Protein AF-N9WAE3-F1 (afdb_monomer_lite)

Radius of gyration: 24.01 Å; chains: 1; bounding box: 51×38×65 Å

Foldseek 3Di:
DVVVVPQQAEEEEEAPVCQVVVQVCCCPVPVDREAEAEPVCPVVCCVVDDPPDHPRRVTRHYYYHLRQCLDPVSLVSCLVSHGLEYEYAQVLQQQDDDDDPSNVSSLVSLLSQLVPPSRHYHYHHPPLDPPGVLSNLSSVCSVPVCSVDDPPPPPPDPPVVLLVVLLVLLVVCQAQQHDLLSSLCQQAVCVNVNPPDPDDNPVVLQVVCCVVPVGSVSSVSNSVSNVVVVVVVRGRDPPDPPDD

Secondary structure (DSSP, 8-state):
-GGGTS-S-EEEEE-GGGHHHHHHHHHHHH---PEEE-TTTHHHHHTTS-TT--HHHH-SEEEEETTGGGSHHHHHHHHHT--SEEEETTGGGGT--SS-HHHHHHHHHHHHHHT-TTSEEEE--S-S-SS-HHHHHHHHHHH-GGGTT-SSS----HHHHHHHHHHHHHHHHHHTT--HHHHHHHH-HHHHH-TT-S--SSHHHHHHHHHHHSS-HHHHHHHHHHHHHHHTT-----SSS---

Sequence (244 aa):
MFDRGQIDRFAVICPPHLVSQWREELATKFDLDAVEVTASNARSLERGLPASQSLFEAYPYTIVSLDYIKADNRRDEFARACPGMVIVDEAHSCVGGDQGKSKHQRYELLQSLAADEERHMLFLTATPHSGDEDAYDRLLGLIHPDFALGPEPFTWDEGRRADLRAEIDAWYALAYGLDREELRYVLDPKDVMGADYPSETFRVLQKNEIAKYGEYRTQRLVLAAYDELMRQGMRPRTEGYRQQ

Structure (mmCIF, N/CA/C/O backbone):
data_AF-N9WAE3-F1
#
_entry.id   AF-N9WAE3-F1
#
loop_
_atom_site.group_PDB
_atom_site.id
_atom_site.type_symbol
_atom_site.label_atom_id
_atom_site.label_alt_id
_atom_site.label_comp_id
_atom_site.label_asym_id
_atom_site.label_entity_id
_atom_site.label_seq_id
_atom_site.pdbx_PDB_ins_code
_atom_site.Cartn_x
_atom_site.Cartn_y
_atom_site.Cartn_z
_atom_site.occupancy
_atom_site.B_iso_or_equiv
_atom_site.auth_seq_id
_atom_site.auth_comp_id
_atom_site.auth_asym_id
_atom_site.auth_atom_id
_atom_site.pdbx_PDB_model_num
ATOM 1 N N . MET A 1 1 ? -13.546 0.789 -8.659 1.00 46.97 1 MET A N 1
ATOM 2 C CA . MET A 1 1 ? -13.799 -0.139 -7.535 1.00 46.97 1 MET A CA 1
ATOM 3 C C . MET A 1 1 ? -14.711 0.519 -6.499 1.00 46.97 1 MET A C 1
ATOM 5 O O . MET A 1 1 ? -15.738 -0.071 -6.210 1.00 46.97 1 MET A O 1
ATOM 9 N N . PHE A 1 2 ? -14.465 1.775 -6.090 1.00 41.22 2 PHE A N 1
ATOM 10 C CA . PHE A 1 2 ? -15.463 2.605 -5.380 1.00 41.22 2 PHE A CA 1
ATOM 11 C C . PHE A 1 2 ? -16.735 2.877 -6.210 1.00 41.22 2 PHE A C 1
ATOM 13 O O . PHE A 1 2 ? -17.840 2.671 -5.730 1.00 41.22 2 PHE A O 1
ATOM 20 N N . ASP A 1 3 ? -16.583 3.160 -7.508 1.00 41.47 3 ASP A N 1
ATOM 21 C CA . ASP A 1 3 ? -17.697 3.405 -8.452 1.00 41.47 3 ASP A CA 1
ATOM 22 C C . ASP A 1 3 ? -18.615 2.192 -8.737 1.00 41.47 3 ASP A C 1
ATOM 24 O O . ASP A 1 3 ? -19.545 2.276 -9.535 1.00 41.47 3 ASP A O 1
ATOM 28 N N . ARG A 1 4 ? -18.338 1.028 -8.129 1.00 46.88 4 ARG A N 1
ATOM 29 C CA . ARG A 1 4 ? -19.152 -0.195 -8.268 1.00 46.88 4 ARG A CA 1
ATOM 30 C C . ARG A 1 4 ? -19.792 -0.665 -6.954 1.00 46.88 4 ARG A C 1
ATOM 32 O O . ARG A 1 4 ? -20.400 -1.729 -6.963 1.00 46.88 4 ARG A O 1
ATOM 39 N N . GLY A 1 5 ? -19.657 0.087 -5.852 1.00 47.03 5 GLY A N 1
ATOM 40 C CA . GLY A 1 5 ? -20.299 -0.232 -4.564 1.00 47.03 5 GLY A CA 1
ATOM 41 C C . GLY A 1 5 ? -19.810 -1.524 -3.895 1.00 47.03 5 GLY A C 1
ATOM 42 O O . GLY A 1 5 ? -20.589 -2.203 -3.241 1.00 47.03 5 GLY A O 1
ATOM 43 N N . GLN A 1 6 ? -18.550 -1.918 -4.117 1.00 51.09 6 GLN A N 1
ATOM 44 C CA . GLN A 1 6 ? -17.980 -3.148 -3.538 1.00 51.09 6 GLN A CA 1
ATOM 45 C C . GLN A 1 6 ? -17.229 -2.914 -2.219 1.00 51.09 6 GLN A C 1
ATOM 47 O O . GLN A 1 6 ? -16.968 -3.869 -1.498 1.00 51.09 6 GLN A O 1
ATOM 52 N N . ILE A 1 7 ? -16.868 -1.667 -1.901 1.00 60.94 7 ILE A N 1
ATOM 53 C CA . ILE A 1 7 ? -16.122 -1.323 -0.686 1.00 60.94 7 ILE A CA 1
ATOM 54 C C . ILE A 1 7 ? -16.763 -0.082 -0.066 1.00 60.94 7 ILE A C 1
ATOM 56 O O . ILE A 1 7 ? -16.487 1.042 -0.479 1.00 60.94 7 ILE A O 1
ATOM 60 N N . ASP A 1 8 ? -17.613 -0.302 0.935 1.00 82.06 8 ASP A N 1
ATOM 61 C CA . ASP A 1 8 ? -18.336 0.769 1.638 1.00 82.06 8 ASP A CA 1
ATOM 62 C C . ASP A 1 8 ? -17.539 1.346 2.817 1.00 82.06 8 ASP A C 1
ATOM 64 O O . ASP A 1 8 ? -17.936 2.345 3.420 1.00 82.06 8 ASP A O 1
ATOM 68 N N . ARG A 1 9 ? -16.436 0.684 3.199 1.00 91.62 9 ARG A N 1
ATOM 69 C CA . ARG A 1 9 ? -15.601 1.047 4.350 1.00 91.62 9 ARG A CA 1
ATOM 70 C C . ARG A 1 9 ? -14.143 0.693 4.115 1.00 91.62 9 ARG A C 1
ATOM 72 O O . ARG A 1 9 ? -13.854 -0.371 3.571 1.00 91.62 9 ARG A O 1
ATOM 79 N N . PHE A 1 10 ? -13.233 1.535 4.592 1.00 96.50 10 PHE A N 1
ATOM 80 C CA . PHE A 1 10 ? -11.803 1.235 4.576 1.00 96.50 10 PHE A CA 1
ATOM 81 C C . PHE A 1 10 ? -11.049 1.884 5.738 1.00 96.50 10 PHE A C 1
ATOM 83 O O . PHE A 1 10 ? -11.499 2.856 6.353 1.00 96.50 10 PHE A O 1
ATOM 90 N N . ALA A 1 11 ? -9.865 1.339 6.011 1.00 97.94 11 ALA A N 1
ATOM 91 C CA . ALA A 1 11 ? -8.897 1.915 6.932 1.00 97.94 11 ALA A CA 1
ATOM 92 C C . ALA A 1 11 ? -7.572 2.185 6.213 1.00 97.94 11 ALA A C 1
ATOM 94 O O . ALA A 1 11 ? -7.046 1.311 5.529 1.00 97.94 11 ALA A O 1
ATOM 95 N N . VAL A 1 12 ? -7.013 3.378 6.399 1.00 98.19 12 VAL A N 1
ATOM 96 C CA . VAL A 1 12 ? -5.622 3.686 6.050 1.00 98.19 12 VAL A CA 1
ATOM 97 C C . VAL A 1 12 ? -4.784 3.551 7.311 1.00 98.19 12 VAL A C 1
ATOM 99 O O . VAL A 1 12 ? -5.039 4.253 8.279 1.00 98.19 12 VAL A O 1
ATOM 102 N N . ILE A 1 13 ? -3.781 2.683 7.320 1.00 97.38 13 ILE A N 1
ATOM 103 C CA . ILE A 1 13 ? -2.789 2.581 8.388 1.00 97.38 13 ILE A CA 1
ATOM 104 C C . ILE A 1 13 ? -1.547 3.342 7.936 1.00 97.38 13 ILE A C 1
ATOM 106 O O . ILE A 1 13 ? -0.936 2.967 6.939 1.00 97.38 13 ILE A O 1
ATOM 110 N N . CYS A 1 14 ? -1.152 4.390 8.658 1.00 96.44 14 CYS A N 1
ATOM 111 C CA . CYS A 1 14 ? -0.008 5.216 8.266 1.00 96.44 14 CYS A CA 1
ATOM 112 C C . CYS A 1 14 ? 0.789 5.756 9.470 1.00 96.44 14 CYS A C 1
ATOM 114 O O . CYS A 1 14 ? 0.303 5.778 10.611 1.00 96.44 14 CYS A O 1
ATOM 116 N N . PRO A 1 15 ? 2.047 6.188 9.268 1.00 93.88 15 PRO A N 1
ATOM 117 C CA . PRO A 1 15 ? 2.793 6.937 10.271 1.00 93.88 15 PRO A CA 1
ATOM 118 C C . PRO A 1 15 ? 2.033 8.178 10.776 1.00 93.88 15 PRO A C 1
ATOM 120 O O . PRO A 1 15 ? 1.363 8.846 9.991 1.00 93.88 15 PRO A O 1
ATOM 123 N N . PRO A 1 16 ? 2.187 8.571 12.059 1.00 94.62 16 PRO A N 1
ATOM 124 C CA . PRO A 1 16 ? 1.445 9.696 12.640 1.00 94.62 16 PRO A CA 1
ATOM 125 C C . PRO A 1 16 ? 1.552 11.017 11.867 1.00 94.62 16 PRO A C 1
ATOM 127 O O . PRO A 1 16 ? 0.601 11.790 11.846 1.00 94.62 16 PRO A O 1
ATOM 130 N N . HIS A 1 17 ? 2.695 11.274 11.228 1.00 94.75 17 HIS A N 1
ATOM 131 C CA . HIS A 1 17 ? 2.937 12.505 10.477 1.00 94.75 17 HIS A CA 1
ATOM 132 C C . HIS A 1 17 ? 2.212 12.557 9.121 1.00 94.75 17 HIS A C 1
ATOM 134 O O . HIS A 1 17 ? 2.102 13.639 8.557 1.00 94.75 17 HIS A O 1
ATOM 140 N N . LEU A 1 18 ? 1.701 11.426 8.615 1.00 96.69 18 LEU A N 1
ATOM 141 C CA . LEU A 1 18 ? 0.950 11.350 7.354 1.00 96.69 18 LEU A CA 1
ATOM 142 C C . LEU A 1 18 ? -0.570 11.370 7.558 1.00 96.69 18 LEU A C 1
ATOM 144 O O . LEU A 1 18 ? -1.310 11.478 6.587 1.00 96.69 18 LEU A O 1
ATOM 148 N N . VAL A 1 19 ? -1.057 11.298 8.802 1.00 97.88 19 VAL A N 1
ATOM 149 C CA . VAL A 1 19 ? -2.499 11.227 9.102 1.00 97.88 19 VAL A CA 1
ATOM 150 C C . VAL A 1 19 ? -3.254 12.431 8.532 1.00 97.88 19 VAL A C 1
ATOM 152 O O . VAL A 1 19 ? -4.232 12.257 7.806 1.00 97.88 19 VAL A O 1
ATOM 155 N N . SER A 1 20 ? -2.773 13.648 8.802 1.00 97.19 20 SER A N 1
ATOM 156 C CA . SER A 1 20 ? -3.415 14.875 8.316 1.00 97.19 20 SER A CA 1
ATOM 157 C C . SER A 1 20 ? -3.326 15.015 6.798 1.00 97.19 20 SER A C 1
ATOM 159 O O . SER A 1 20 ? -4.266 15.500 6.175 1.00 97.19 20 SER A O 1
ATOM 161 N N . GLN A 1 21 ? -2.221 14.557 6.198 1.00 97.25 21 GLN A N 1
ATOM 162 C CA . GLN A 1 21 ? -2.051 14.558 4.747 1.00 97.25 21 GLN A CA 1
ATOM 163 C C . GLN A 1 21 ? -3.067 13.624 4.084 1.00 97.25 21 GLN A C 1
ATOM 165 O O . GLN A 1 21 ? -3.768 14.042 3.168 1.00 97.25 21 GLN A O 1
ATOM 170 N N . TRP A 1 22 ? -3.211 12.390 4.576 1.00 97.81 22 TRP A N 1
ATOM 171 C CA . TRP A 1 22 ? -4.217 11.454 4.072 1.00 97.81 22 TRP A CA 1
ATOM 172 C C . TRP A 1 22 ? -5.631 12.018 4.177 1.00 97.81 22 TRP A C 1
ATOM 174 O O . TRP A 1 22 ? -6.412 11.894 3.237 1.00 97.81 22 TRP A O 1
ATOM 184 N N . ARG A 1 23 ? -5.955 12.677 5.294 1.00 97.88 23 ARG A N 1
ATOM 185 C CA . ARG A 1 23 ? -7.266 13.297 5.506 1.00 97.88 23 ARG A CA 1
ATOM 186 C C . ARG A 1 23 ? -7.530 14.417 4.503 1.00 97.88 23 ARG A C 1
ATOM 188 O O . ARG A 1 23 ? -8.616 14.481 3.932 1.00 97.88 23 ARG A O 1
ATOM 195 N N . GLU A 1 24 ? -6.544 15.276 4.258 1.00 97.81 24 GLU A N 1
ATOM 196 C CA . GLU A 1 24 ? -6.641 16.341 3.258 1.00 97.81 24 GLU A CA 1
ATOM 197 C C . GLU A 1 24 ? -6.758 15.783 1.833 1.00 97.81 24 GLU A C 1
ATOM 199 O O . GLU A 1 24 ? -7.614 16.224 1.067 1.00 97.81 24 GLU A O 1
ATOM 204 N N . GLU A 1 25 ? -5.947 14.792 1.465 1.00 97.31 25 GLU A N 1
ATOM 205 C CA . GLU A 1 25 ? -5.978 14.199 0.127 1.00 97.31 25 GLU A CA 1
ATOM 206 C C . GLU A 1 25 ? -7.287 13.452 -0.151 1.00 97.31 25 GLU A C 1
ATOM 208 O O . GLU A 1 25 ? -7.854 13.605 -1.234 1.00 97.31 25 GLU A O 1
ATOM 213 N N . LEU A 1 26 ? -7.801 12.692 0.821 1.00 96.00 26 LEU A N 1
ATOM 214 C CA . LEU A 1 26 ? -9.086 12.002 0.700 1.00 96.00 26 LEU A CA 1
ATOM 215 C C . LEU A 1 26 ? -10.248 12.989 0.551 1.00 96.00 26 LEU A C 1
ATOM 217 O O . LEU A 1 26 ? -11.088 12.804 -0.330 1.00 96.00 26 LEU A O 1
ATOM 221 N N . ALA A 1 27 ? -10.253 14.075 1.325 1.00 95.88 27 ALA A N 1
ATOM 222 C CA . ALA A 1 27 ? -11.277 15.107 1.209 1.00 95.88 27 ALA A CA 1
ATOM 223 C C . ALA A 1 27 ? -11.192 15.863 -0.129 1.00 95.88 27 ALA A C 1
ATOM 225 O O . ALA A 1 27 ? -12.199 16.067 -0.797 1.00 95.88 27 ALA A O 1
ATOM 226 N N . THR A 1 28 ? -9.994 16.273 -0.551 1.00 93.94 28 THR A N 1
ATOM 227 C CA . THR A 1 28 ? -9.826 17.159 -1.718 1.00 93.94 28 THR A CA 1
ATOM 228 C C . THR A 1 28 ? -9.885 16.435 -3.058 1.00 93.94 28 THR A C 1
ATOM 230 O O . THR A 1 28 ? -10.398 16.994 -4.027 1.00 93.94 28 THR A O 1
ATOM 233 N N . LYS A 1 29 ? -9.350 15.213 -3.144 1.00 94.25 29 LYS A N 1
ATOM 234 C CA . LYS A 1 29 ? -9.253 14.464 -4.407 1.00 94.25 29 LYS A CA 1
ATOM 235 C C . LYS A 1 29 ? -10.401 13.482 -4.603 1.00 94.25 29 LYS A C 1
ATOM 237 O O . LYS A 1 29 ? -10.705 13.146 -5.745 1.00 94.25 29 LYS A O 1
ATOM 242 N N . PHE A 1 30 ? -11.005 13.012 -3.511 1.00 90.62 30 PHE A N 1
ATOM 243 C CA . PHE A 1 30 ? -11.997 11.936 -3.544 1.00 90.62 30 PHE A CA 1
ATOM 244 C C . PHE A 1 30 ? -13.327 12.292 -2.867 1.00 90.62 30 PHE A C 1
ATOM 246 O O . PHE A 1 30 ? -14.241 11.478 -2.934 1.00 90.62 30 PHE A O 1
ATOM 253 N N . ASP A 1 31 ? -13.455 13.478 -2.257 1.00 92.38 31 ASP A N 1
ATOM 254 C CA . ASP A 1 31 ? -14.650 13.904 -1.505 1.00 92.38 31 ASP A CA 1
ATOM 255 C C . ASP A 1 31 ? -15.034 12.918 -0.381 1.00 92.38 31 ASP A C 1
ATOM 257 O O . ASP A 1 31 ? -16.201 12.648 -0.104 1.00 92.38 31 ASP A O 1
ATOM 261 N N . LEU A 1 32 ? -14.016 12.333 0.261 1.00 92.44 32 LEU A N 1
ATOM 262 C CA . LEU A 1 32 ? -14.175 11.375 1.352 1.00 92.44 32 LEU A CA 1
ATOM 263 C C . LEU A 1 32 ? -13.776 12.016 2.683 1.00 92.44 32 LEU A C 1
ATOM 265 O O . LEU A 1 32 ? -12.599 12.289 2.926 1.00 92.44 32 LEU A O 1
ATOM 269 N N . ASP A 1 33 ? -14.751 12.207 3.573 1.00 94.50 33 ASP A N 1
ATOM 270 C CA . ASP A 1 33 ? -14.507 12.699 4.933 1.00 94.50 33 ASP A CA 1
ATOM 271 C C . ASP A 1 33 ? -14.083 11.544 5.852 1.00 94.50 33 ASP A C 1
ATOM 273 O O . ASP A 1 33 ? -14.905 10.846 6.453 1.00 94.50 33 ASP A O 1
ATOM 277 N N . ALA A 1 34 ? -12.775 11.290 5.894 1.00 97.19 34 ALA A N 1
ATOM 278 C CA . ALA A 1 34 ? -12.186 10.236 6.709 1.00 97.19 34 ALA A CA 1
ATOM 279 C C . ALA A 1 34 ? -11.842 10.718 8.124 1.00 97.19 34 ALA A C 1
ATOM 281 O O . ALA A 1 34 ? -11.270 11.792 8.325 1.00 97.19 34 ALA A O 1
ATOM 282 N N . VAL A 1 35 ? -12.139 9.879 9.117 1.00 97.94 35 VAL A N 1
ATOM 283 C CA . VAL A 1 35 ? -11.886 10.178 10.529 1.00 97.94 35 VAL A CA 1
ATOM 284 C C . VAL A 1 35 ? -10.471 9.774 10.918 1.00 97.94 35 VAL A C 1
ATOM 286 O O . VAL A 1 35 ? -10.078 8.612 10.811 1.00 97.94 35 VAL A O 1
ATOM 289 N N . GLU A 1 36 ? -9.710 10.735 11.432 1.00 98.31 36 GLU A N 1
ATOM 290 C CA . GLU A 1 36 ? -8.386 10.499 12.001 1.00 98.31 36 GLU A CA 1
ATOM 291 C C . GLU A 1 36 ? -8.506 9.742 13.331 1.00 98.31 36 GLU A C 1
ATOM 293 O O . GLU A 1 36 ? -9.077 10.250 14.296 1.00 98.31 36 GLU A O 1
ATOM 298 N N . VAL A 1 37 ? -7.922 8.551 13.420 1.00 97.69 37 VAL A N 1
ATOM 299 C CA . VAL A 1 37 ? -7.868 7.722 14.627 1.00 97.69 37 VAL A CA 1
ATOM 300 C C . VAL A 1 37 ? -6.423 7.656 15.109 1.00 97.69 37 VAL A C 1
ATOM 302 O O . VAL A 1 37 ? -5.581 6.935 14.576 1.00 97.69 37 VAL A O 1
ATOM 305 N N . THR A 1 38 ? -6.126 8.429 16.147 1.00 96.62 38 THR A N 1
ATOM 306 C CA . THR A 1 38 ? -4.788 8.545 16.733 1.00 96.62 38 THR A CA 1
ATOM 307 C C . THR A 1 38 ? -4.814 8.193 18.217 1.00 96.62 38 THR A C 1
ATOM 309 O O . THR A 1 38 ? -5.855 8.232 18.877 1.00 96.62 38 THR A O 1
ATOM 312 N N . ALA A 1 39 ? -3.647 7.888 18.790 1.00 93.50 39 ALA A N 1
ATOM 313 C CA . ALA A 1 39 ? -3.531 7.602 20.221 1.00 93.50 39 ALA A CA 1
ATOM 314 C C . ALA A 1 39 ? -4.039 8.756 21.117 1.00 93.50 39 ALA A C 1
ATOM 316 O O . ALA A 1 39 ? -4.516 8.509 22.225 1.00 93.50 39 ALA A O 1
ATOM 317 N N . SER A 1 40 ? -3.962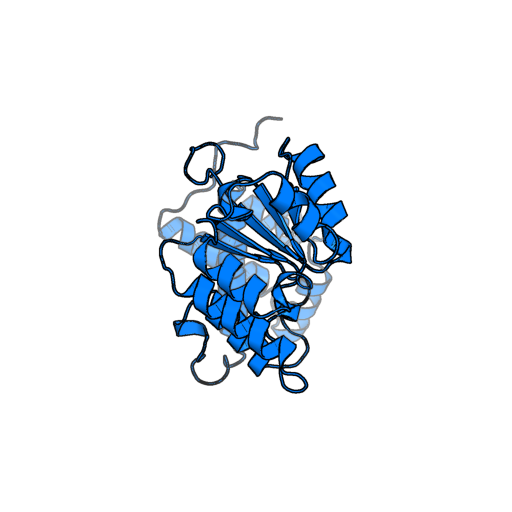 10.007 20.647 1.00 94.19 40 SER A N 1
ATOM 318 C CA . SER A 1 40 ? -4.369 11.194 21.408 1.00 94.19 40 SER A CA 1
ATOM 319 C C . SER A 1 40 ? -5.867 11.499 21.316 1.00 94.19 40 SER A C 1
ATOM 321 O O . SER A 1 40 ? -6.434 11.997 22.289 1.00 94.19 40 SER A O 1
ATOM 323 N N . ASN A 1 41 ? -6.527 11.194 20.192 1.00 95.19 41 ASN A N 1
ATOM 324 C CA . ASN A 1 41 ? -7.932 11.557 19.973 1.00 95.19 41 ASN A CA 1
ATOM 325 C C . ASN A 1 41 ? -8.926 10.395 20.160 1.00 95.19 41 ASN A C 1
ATOM 327 O O . ASN A 1 41 ? -10.109 10.659 20.387 1.00 95.19 41 ASN A O 1
ATOM 331 N N . ALA A 1 42 ? -8.473 9.135 20.149 1.00 93.75 42 ALA A N 1
ATOM 332 C CA . ALA A 1 42 ? -9.362 7.972 20.127 1.00 93.75 42 ALA A CA 1
ATOM 333 C C . ALA A 1 42 ? -10.368 7.950 21.284 1.00 93.75 42 ALA A C 1
ATOM 335 O O . ALA A 1 42 ? -11.565 7.802 21.061 1.00 93.75 42 ALA A O 1
ATOM 336 N N . ARG A 1 43 ? -9.912 8.223 22.515 1.00 93.06 43 ARG A N 1
ATOM 337 C CA . ARG A 1 43 ? -10.796 8.305 23.695 1.00 93.06 43 ARG A CA 1
ATOM 338 C C . ARG A 1 43 ? -11.892 9.354 23.555 1.00 93.06 43 ARG A C 1
ATOM 340 O O . ARG A 1 43 ? -12.917 9.258 24.217 1.00 93.06 43 ARG A O 1
ATOM 347 N N . SER A 1 44 ? -11.653 10.408 22.779 1.00 94.88 44 SER A N 1
ATOM 348 C CA . SER A 1 44 ? -12.659 11.433 22.517 1.00 94.88 44 SER A CA 1
ATOM 349 C C . SER A 1 44 ? -13.703 10.952 21.525 1.00 94.88 44 SER A C 1
ATOM 351 O O . SER A 1 44 ? -14.887 11.178 21.759 1.00 94.88 44 SER A O 1
ATOM 353 N N . LEU A 1 45 ? -13.265 10.270 20.467 1.00 94.69 45 LEU A N 1
ATOM 354 C CA . LEU A 1 45 ? -14.146 9.694 19.455 1.00 94.69 45 LEU A CA 1
ATOM 355 C C . LEU A 1 45 ? -15.065 8.621 20.056 1.00 94.69 45 LEU A C 1
ATOM 357 O O . LEU A 1 45 ? -16.252 8.590 19.754 1.00 94.69 45 LEU A O 1
ATOM 361 N N . GLU A 1 46 ? -14.544 7.802 20.971 1.00 93.81 46 GLU A N 1
ATOM 362 C CA . GLU A 1 46 ? -15.301 6.729 21.630 1.00 93.81 46 GLU A CA 1
ATOM 363 C C . GLU A 1 46 ? -16.388 7.228 22.585 1.00 93.81 46 GLU A C 1
ATOM 365 O O . GLU A 1 46 ? -17.395 6.553 22.762 1.00 93.81 46 GLU A O 1
ATOM 370 N N . ARG A 1 47 ? -16.233 8.410 23.205 1.00 92.38 47 ARG A N 1
ATOM 371 C CA . ARG A 1 47 ? -17.241 8.937 24.152 1.00 92.38 47 ARG A CA 1
ATOM 372 C C . ARG A 1 47 ? -18.610 9.166 23.510 1.00 92.38 47 ARG A C 1
ATOM 374 O O . ARG A 1 47 ? -19.597 9.246 24.235 1.00 92.38 47 ARG A O 1
ATOM 381 N N . GLY A 1 48 ? -18.658 9.314 22.188 1.00 85.75 48 GLY A N 1
ATOM 382 C CA . GLY A 1 48 ? -19.898 9.461 21.431 1.00 85.75 48 GLY A CA 1
ATOM 383 C C . GLY A 1 48 ? -20.545 8.138 21.018 1.00 85.75 48 GLY A C 1
ATOM 384 O O . GLY A 1 48 ? -21.610 8.175 20.409 1.00 85.75 48 GLY A O 1
ATOM 385 N N . LEU A 1 49 ? -19.922 6.992 21.316 1.00 92.88 49 LEU A N 1
ATOM 386 C CA . LEU A 1 49 ? -20.332 5.685 20.807 1.00 92.88 49 LEU A CA 1
ATOM 387 C C . LEU A 1 49 ? -20.836 4.754 21.923 1.00 92.88 49 LEU A C 1
ATOM 389 O O . LEU A 1 49 ? -20.398 4.854 23.074 1.00 92.88 49 LEU A O 1
ATOM 393 N N . PRO A 1 50 ? -21.746 3.815 21.605 1.00 93.62 50 PRO A N 1
ATOM 394 C CA . PRO A 1 50 ? -22.069 2.700 22.486 1.00 93.62 50 PRO A CA 1
ATOM 395 C C . PRO A 1 50 ? -20.814 1.901 22.857 1.00 93.62 50 PRO A C 1
ATOM 397 O O . PRO A 1 50 ? -19.966 1.648 22.009 1.00 93.62 50 PRO A O 1
ATOM 400 N N . ALA A 1 51 ? -20.735 1.410 24.096 1.00 86.06 51 ALA A N 1
ATOM 401 C CA . ALA A 1 51 ? -19.567 0.664 24.585 1.00 86.06 51 ALA A CA 1
ATOM 402 C C . ALA A 1 51 ? -19.253 -0.625 23.796 1.00 86.06 51 ALA A C 1
ATOM 404 O O . ALA A 1 51 ? -18.143 -1.141 23.883 1.00 86.06 51 ALA A O 1
ATOM 405 N N . SER A 1 52 ? -20.227 -1.166 23.060 1.00 88.81 52 SER A N 1
ATOM 406 C CA . SER A 1 52 ? -20.064 -2.357 22.222 1.00 88.81 52 SER A CA 1
ATOM 407 C C . SER A 1 52 ? -19.656 -2.052 20.779 1.00 88.81 52 SER A C 1
ATOM 409 O O . SER A 1 52 ? -19.410 -2.996 20.037 1.00 88.81 52 SER A O 1
ATOM 411 N N . GLN A 1 53 ? -19.639 -0.782 20.365 1.00 93.62 53 GLN A N 1
ATOM 412 C CA . GLN A 1 53 ? -19.380 -0.377 18.985 1.00 93.62 53 GLN A CA 1
ATOM 413 C C . GLN A 1 53 ? -17.967 0.194 18.857 1.00 93.62 53 GLN A C 1
ATOM 415 O O . GLN A 1 53 ? -17.608 1.149 19.545 1.00 93.62 53 GLN A O 1
ATOM 420 N N . SER A 1 54 ? -17.173 -0.373 17.955 1.00 94.31 54 SER A N 1
ATOM 421 C CA . SER A 1 54 ? -15.828 0.125 17.664 1.00 94.31 54 SER A CA 1
ATOM 422 C C . SER A 1 54 ? -15.851 1.377 16.779 1.00 94.31 54 SER A C 1
ATOM 424 O O . SER A 1 54 ? -16.810 1.642 16.046 1.00 94.31 54 SER A O 1
ATOM 426 N N . LEU A 1 55 ? -14.738 2.118 16.779 1.00 95.94 55 LEU A N 1
ATOM 427 C CA . LEU A 1 55 ? -14.524 3.246 15.862 1.00 95.94 55 LEU A CA 1
ATOM 428 C C . LEU A 1 55 ? -14.640 2.822 14.388 1.00 95.94 55 LEU A C 1
ATOM 430 O O . LEU A 1 55 ? -15.173 3.572 13.576 1.00 95.94 55 LEU A O 1
ATOM 434 N N . PHE A 1 56 ? -14.177 1.616 14.062 1.00 95.88 56 PHE A N 1
ATOM 435 C CA . PHE A 1 5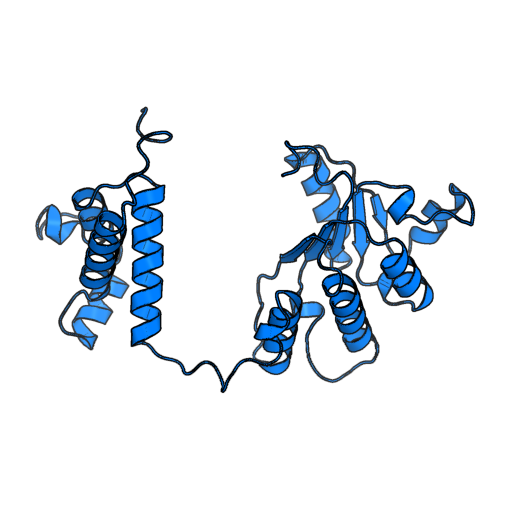6 ? -14.116 1.080 12.698 1.00 95.88 56 PHE A CA 1
ATOM 436 C C . PHE A 1 56 ? -15.480 0.597 12.178 1.00 95.88 56 PHE A C 1
ATOM 438 O O . PHE A 1 56 ? -15.708 0.541 10.972 1.00 95.88 56 PHE A O 1
ATOM 445 N N . GLU A 1 57 ? -16.423 0.309 13.079 1.00 94.31 57 GLU A N 1
ATOM 446 C CA . GLU A 1 57 ? -17.828 0.062 12.732 1.00 94.31 57 GLU A CA 1
ATOM 447 C C . GLU A 1 57 ? -18.636 1.365 12.652 1.00 94.31 57 GLU A C 1
ATOM 449 O O . GLU A 1 57 ? -19.569 1.473 11.851 1.00 94.31 57 GLU A O 1
ATOM 454 N N . ALA A 1 58 ? -18.306 2.350 13.493 1.00 95.00 58 ALA A N 1
ATOM 455 C CA . ALA A 1 58 ? -19.009 3.629 13.558 1.00 95.00 58 ALA A CA 1
ATOM 456 C C . ALA A 1 58 ? -18.684 4.553 12.376 1.00 95.00 58 ALA A C 1
ATOM 458 O O . ALA A 1 58 ? -19.588 5.192 11.839 1.00 95.00 58 ALA A O 1
ATOM 459 N N . TYR A 1 59 ? -17.417 4.607 11.962 1.00 95.56 59 TYR A N 1
ATOM 460 C CA . TYR A 1 59 ? -16.950 5.484 10.892 1.00 95.56 59 TYR A CA 1
ATOM 461 C C . TYR A 1 59 ? -16.562 4.660 9.658 1.00 95.56 59 TYR A C 1
ATOM 463 O O . TYR A 1 59 ? -15.736 3.756 9.774 1.00 95.56 59 TYR A O 1
ATOM 471 N N . PRO A 1 60 ? -17.133 4.943 8.471 1.00 94.62 60 PRO A N 1
ATOM 472 C CA . PRO A 1 60 ? -16.874 4.142 7.275 1.00 94.62 60 PRO A CA 1
ATOM 473 C C . PRO A 1 60 ? -15.439 4.300 6.757 1.00 94.62 60 PRO A C 1
ATOM 475 O O . PRO A 1 60 ? -14.856 3.338 6.264 1.00 94.62 60 PRO A O 1
ATOM 478 N N . TYR A 1 61 ? -14.848 5.486 6.903 1.00 96.88 61 TYR A N 1
ATOM 479 C CA . TYR A 1 61 ? -13.501 5.790 6.426 1.00 96.88 61 TYR A CA 1
ATOM 480 C C . TYR A 1 61 ? -12.649 6.245 7.602 1.00 96.88 61 TYR A C 1
ATOM 482 O O . TYR A 1 61 ? -12.967 7.238 8.260 1.00 96.88 61 TYR A O 1
ATOM 490 N N . THR A 1 62 ? -11.575 5.514 7.883 1.00 98.25 62 THR A N 1
ATOM 491 C CA . THR A 1 62 ? -10.690 5.816 9.014 1.00 98.25 62 THR A CA 1
ATOM 492 C C . THR A 1 62 ? -9.240 5.922 8.571 1.00 98.25 62 THR A C 1
ATOM 494 O O . THR A 1 62 ? -8.784 5.175 7.708 1.00 98.25 62 THR A O 1
ATOM 497 N N . ILE A 1 63 ? -8.503 6.851 9.177 1.00 98.44 63 ILE A N 1
ATOM 498 C CA . ILE A 1 63 ? -7.053 6.986 9.017 1.00 98.44 63 ILE A CA 1
ATOM 499 C C . ILE A 1 63 ? -6.425 6.706 10.375 1.00 98.44 63 ILE A C 1
ATOM 501 O O . ILE A 1 63 ? -6.499 7.518 11.294 1.00 98.44 63 ILE A O 1
ATOM 505 N N . VAL A 1 64 ? -5.848 5.525 10.514 1.00 97.94 64 VAL A N 1
ATOM 506 C CA . VAL A 1 64 ? -5.357 4.951 11.758 1.00 97.94 64 VAL A CA 1
ATOM 507 C C . 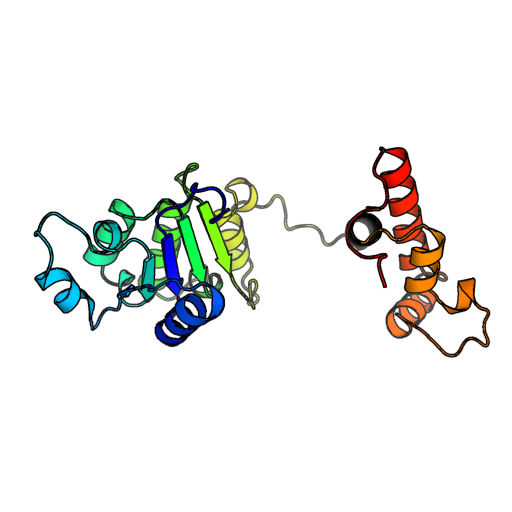VAL A 1 64 ? -3.857 5.159 11.855 1.00 97.94 64 VAL A C 1
ATOM 509 O O . VAL A 1 64 ? -3.083 4.654 11.041 1.00 97.94 64 VAL A O 1
ATOM 512 N N . SER A 1 65 ? -3.415 5.876 12.886 1.00 96.06 65 SER A N 1
ATOM 513 C CA . SER A 1 65 ? -1.982 6.036 13.096 1.00 96.06 65 SER A CA 1
ATOM 514 C C . SER A 1 65 ? -1.350 4.740 13.601 1.00 96.06 65 SER A C 1
ATOM 516 O O . SER A 1 65 ? -1.897 4.047 14.462 1.00 96.06 65 SER A O 1
ATOM 518 N N . LEU A 1 66 ? -0.133 4.447 13.144 1.00 92.31 66 LEU A N 1
ATOM 519 C CA . LEU A 1 66 ? 0.655 3.322 13.661 1.00 92.31 66 LEU A CA 1
ATOM 520 C C . LEU A 1 66 ? 0.849 3.386 15.187 1.00 92.31 66 LEU A C 1
ATOM 522 O O . LEU A 1 66 ? 0.987 2.349 15.827 1.00 92.31 66 LEU A O 1
ATOM 526 N N . ASP A 1 67 ? 0.837 4.582 15.783 1.00 91.44 67 ASP A N 1
ATOM 527 C CA . ASP A 1 67 ? 0.930 4.763 17.236 1.00 91.44 67 ASP A CA 1
ATOM 528 C C . ASP A 1 67 ? -0.334 4.327 17.983 1.00 91.44 67 ASP A C 1
ATOM 530 O O . ASP A 1 67 ? -0.235 3.861 19.117 1.00 91.44 67 ASP A O 1
ATOM 534 N N . TYR A 1 68 ? -1.514 4.450 17.368 1.00 93.94 68 TYR A N 1
ATOM 535 C CA . TYR A 1 68 ? -2.768 3.991 17.965 1.00 93.94 68 TYR A CA 1
ATOM 536 C C . TYR A 1 68 ? -2.753 2.469 18.169 1.00 93.94 68 TYR A C 1
ATOM 538 O O . TYR A 1 68 ? -3.034 1.989 19.267 1.00 93.94 68 TYR A O 1
ATOM 546 N N . ILE A 1 69 ? -2.322 1.717 17.154 1.00 90.81 69 ILE A N 1
ATOM 547 C CA . ILE A 1 69 ? -2.239 0.247 17.187 1.00 90.81 69 ILE A CA 1
ATOM 548 C C . ILE A 1 69 ? -0.975 -0.303 17.878 1.00 90.81 69 ILE A C 1
ATOM 550 O O . ILE A 1 69 ? -0.724 -1.505 17.832 1.00 90.81 69 ILE A O 1
ATOM 554 N N . LYS A 1 70 ? -0.171 0.539 18.550 1.00 87.19 70 LYS A N 1
ATOM 555 C CA . LYS A 1 70 ? 0.925 0.062 19.421 1.00 87.19 70 LYS A CA 1
ATOM 556 C C . LYS A 1 70 ? 0.422 -0.553 20.724 1.00 87.19 70 LYS A C 1
ATOM 558 O O . LYS A 1 70 ? 1.112 -1.386 21.305 1.00 87.19 70 LYS A O 1
ATOM 563 N N . ALA A 1 71 ? -0.728 -0.105 21.224 1.00 87.88 71 ALA A N 1
ATOM 564 C CA . ALA A 1 71 ? -1.303 -0.628 22.456 1.00 87.88 71 ALA A CA 1
ATOM 565 C C . ALA A 1 71 ? -2.059 -1.933 22.171 1.00 87.88 71 ALA A C 1
ATOM 567 O O . ALA A 1 71 ? -2.892 -1.969 21.267 1.00 87.88 71 ALA A O 1
ATOM 568 N N . ASP A 1 72 ? -1.797 -2.983 22.957 1.00 87.88 72 ASP A N 1
ATOM 569 C CA . ASP A 1 72 ? -2.340 -4.329 22.716 1.00 87.88 72 ASP A CA 1
ATOM 570 C C . ASP A 1 72 ? -3.872 -4.322 22.584 1.00 87.88 72 ASP A C 1
ATOM 572 O O . ASP A 1 72 ? -4.411 -4.790 21.589 1.00 87.88 72 ASP A O 1
ATOM 576 N N . ASN A 1 73 ? -4.576 -3.648 23.497 1.00 91.06 73 ASN A N 1
ATOM 577 C CA . ASN A 1 73 ? -6.035 -3.539 23.447 1.00 91.06 73 ASN A CA 1
ATOM 578 C C . ASN A 1 73 ? -6.566 -2.828 22.186 1.00 91.06 73 ASN A C 1
ATOM 580 O O . ASN A 1 73 ? -7.637 -3.177 21.699 1.00 91.06 73 ASN A O 1
ATOM 584 N N . ARG A 1 74 ? -5.839 -1.829 21.667 1.00 93.56 74 ARG A N 1
ATOM 585 C CA . ARG A 1 74 ? -6.206 -1.086 20.448 1.00 93.56 74 ARG A CA 1
ATOM 586 C C . ARG A 1 74 ? -5.966 -1.906 19.195 1.00 93.56 74 ARG A C 1
ATOM 588 O O . ARG A 1 74 ? -6.765 -1.867 18.266 1.00 93.56 74 ARG A O 1
ATOM 595 N N . ARG A 1 75 ? -4.871 -2.657 19.188 1.00 93.31 75 ARG A N 1
ATOM 596 C CA . ARG A 1 75 ? -4.521 -3.585 18.119 1.00 93.31 75 ARG A CA 1
ATOM 597 C C . ARG A 1 75 ? -5.541 -4.716 18.008 1.00 93.31 75 ARG A C 1
ATOM 599 O O . ARG A 1 75 ? -6.021 -4.970 16.911 1.00 93.31 75 ARG A O 1
ATOM 606 N N . ASP A 1 76 ? -5.917 -5.322 19.131 1.00 92.69 76 ASP A N 1
ATOM 607 C CA . ASP A 1 76 ? -6.909 -6.404 19.171 1.00 92.69 76 ASP A CA 1
ATOM 608 C C . ASP A 1 76 ? -8.308 -5.908 18.769 1.00 92.69 76 ASP A C 1
ATOM 610 O O . ASP A 1 76 ? -9.045 -6.586 18.053 1.00 92.69 76 ASP A O 1
ATOM 614 N N . GLU A 1 77 ? -8.678 -4.699 19.204 1.00 93.50 77 GLU A N 1
ATOM 615 C CA . GLU A 1 77 ? -9.911 -4.033 18.779 1.00 93.50 77 GLU A CA 1
ATOM 616 C C . GLU A 1 77 ? -9.930 -3.779 17.269 1.00 93.50 77 GLU A C 1
ATOM 618 O O . GLU A 1 77 ? -10.913 -4.122 16.610 1.00 93.50 77 GLU A O 1
ATOM 623 N N . PHE A 1 78 ? -8.845 -3.223 16.723 1.00 95.75 78 PHE A N 1
ATOM 624 C CA . PHE A 1 78 ? -8.723 -2.973 15.291 1.00 95.75 78 PHE A CA 1
ATOM 625 C C . PHE A 1 78 ? -8.753 -4.267 14.482 1.00 95.75 78 PHE A C 1
ATOM 627 O O . PHE A 1 78 ? -9.480 -4.328 13.502 1.00 95.75 78 PHE A O 1
ATOM 634 N N . ALA A 1 79 ? -8.035 -5.312 14.903 1.00 94.31 79 ALA A N 1
ATOM 635 C CA . ALA A 1 79 ? -8.046 -6.606 14.222 1.00 94.31 79 ALA A CA 1
ATOM 636 C C . ALA A 1 79 ? -9.456 -7.212 14.160 1.00 94.31 79 ALA A C 1
ATOM 638 O O . ALA A 1 79 ? -9.867 -7.717 13.120 1.00 94.31 79 ALA A O 1
ATOM 639 N N . ARG A 1 80 ? -10.223 -7.115 15.255 1.00 93.62 80 ARG A N 1
ATOM 640 C CA . ARG A 1 80 ? -11.596 -7.634 15.329 1.00 93.62 80 ARG A CA 1
ATOM 641 C C . ARG A 1 80 ? -12.571 -6.865 14.437 1.00 93.62 80 ARG A C 1
ATOM 643 O O . ARG A 1 80 ? -13.443 -7.478 13.835 1.00 93.62 80 ARG A O 1
ATOM 650 N N . ALA A 1 81 ? -12.466 -5.541 14.411 1.00 95.00 81 ALA A N 1
ATOM 651 C CA . ALA A 1 81 ? -13.401 -4.666 13.704 1.00 95.00 81 ALA A CA 1
ATOM 652 C C . ALA A 1 81 ? -12.844 -4.131 12.373 1.00 95.00 81 ALA A C 1
ATOM 654 O O . ALA A 1 81 ? -13.332 -3.128 11.851 1.00 95.00 81 ALA A O 1
ATOM 655 N N . CYS A 1 82 ? -11.793 -4.760 11.844 1.00 95.12 82 CYS A N 1
ATOM 656 C CA . CYS A 1 82 ? -11.092 -4.273 10.666 1.00 95.12 82 CYS A CA 1
ATOM 657 C C . CYS A 1 82 ? -12.021 -4.292 9.439 1.00 95.12 82 CYS A C 1
ATOM 659 O O . CYS A 1 82 ? -12.662 -5.318 9.189 1.00 95.12 82 CYS A O 1
ATOM 661 N N . PRO A 1 83 ? -12.103 -3.203 8.653 1.00 95.19 83 PRO A N 1
ATOM 662 C CA . PRO A 1 83 ? -12.933 -3.178 7.454 1.00 95.19 83 PRO A CA 1
ATOM 663 C C . PRO A 1 83 ? -12.430 -4.152 6.375 1.00 95.19 83 PRO A C 1
ATOM 665 O O . PRO A 1 83 ? -11.301 -4.644 6.413 1.00 95.19 83 PRO A O 1
ATOM 668 N N . GLY A 1 84 ? -13.277 -4.398 5.370 1.00 92.38 84 GLY A N 1
ATOM 669 C CA . GLY A 1 84 ? -12.959 -5.270 4.231 1.00 92.38 84 GLY A CA 1
ATOM 670 C C . GLY A 1 84 ? -11.875 -4.725 3.293 1.00 92.38 84 GLY A C 1
ATOM 671 O O . GLY A 1 84 ? -11.387 -5.463 2.447 1.00 92.38 84 GLY A O 1
ATOM 672 N N . MET A 1 85 ? -11.468 -3.459 3.444 1.00 95.44 85 MET A N 1
ATOM 673 C CA . MET A 1 85 ? -10.335 -2.875 2.726 1.00 95.44 85 MET A CA 1
ATOM 674 C C . MET A 1 85 ? -9.387 -2.159 3.682 1.00 95.44 85 MET A C 1
ATOM 676 O O . MET A 1 85 ? -9.807 -1.313 4.477 1.00 95.44 85 MET A O 1
ATOM 680 N N . VAL A 1 86 ? -8.094 -2.446 3.550 1.00 97.00 86 VAL A N 1
ATOM 681 C CA . VAL A 1 86 ? -7.031 -1.797 4.316 1.00 97.00 86 VAL A CA 1
ATOM 682 C C . VAL A 1 86 ? -5.940 -1.310 3.374 1.00 97.00 86 VAL A C 1
ATOM 684 O O . VAL A 1 86 ? -5.413 -2.063 2.557 1.00 97.00 86 VAL A O 1
ATOM 687 N N . ILE A 1 87 ? -5.580 -0.040 3.513 1.00 97.31 87 ILE A N 1
ATOM 688 C CA . ILE A 1 87 ? -4.435 0.577 2.848 1.00 97.31 87 ILE A CA 1
ATOM 689 C C . ILE A 1 87 ? -3.339 0.723 3.898 1.00 97.31 87 ILE A C 1
ATOM 691 O O . ILE A 1 87 ? -3.577 1.305 4.951 1.00 97.31 87 ILE A O 1
ATOM 695 N N . VAL A 1 88 ? -2.146 0.207 3.639 1.00 96.25 88 VAL A N 1
ATOM 696 C CA . VAL A 1 88 ? -0.997 0.322 4.539 1.00 96.25 88 VAL A CA 1
ATOM 697 C C . VAL A 1 88 ? 0.044 1.197 3.869 1.00 96.25 88 VAL A C 1
ATOM 699 O O . VAL A 1 88 ? 0.672 0.782 2.896 1.00 96.25 88 VAL A O 1
ATOM 702 N N . ASP A 1 89 ? 0.217 2.402 4.394 1.00 95.12 89 ASP A N 1
ATOM 703 C CA . ASP A 1 89 ? 1.218 3.349 3.926 1.00 95.12 89 ASP A CA 1
ATOM 704 C C . ASP A 1 89 ? 2.542 3.173 4.672 1.00 95.12 89 ASP A C 1
ATOM 706 O O . ASP A 1 89 ? 2.578 2.783 5.844 1.00 95.12 89 ASP A O 1
ATOM 710 N N . GLU A 1 90 ? 3.642 3.437 3.974 1.00 91.31 90 GLU A N 1
ATOM 711 C CA . GLU A 1 90 ? 4.999 3.118 4.414 1.00 91.31 90 GLU A CA 1
ATOM 712 C C . GLU A 1 90 ? 5.113 1.683 4.950 1.00 91.31 90 GLU A C 1
ATOM 714 O O . GLU A 1 90 ? 5.647 1.434 6.038 1.00 91.31 90 GLU A O 1
ATOM 719 N N . ALA A 1 91 ? 4.599 0.716 4.181 1.00 89.81 91 ALA A N 1
ATOM 720 C CA . ALA A 1 91 ? 4.512 -0.692 4.578 1.00 89.81 91 ALA A CA 1
ATOM 721 C C . ALA A 1 91 ? 5.873 -1.288 4.990 1.00 89.81 91 ALA A C 1
ATOM 723 O O . ALA A 1 91 ? 5.938 -2.137 5.882 1.00 89.81 91 ALA A O 1
ATOM 724 N N . HIS A 1 92 ? 6.974 -0.771 4.431 1.00 86.62 92 HIS A N 1
ATOM 725 C CA . HIS A 1 92 ? 8.340 -1.135 4.820 1.00 86.62 92 HIS A CA 1
ATOM 726 C C . HIS A 1 92 ? 8.612 -0.912 6.322 1.00 86.62 92 HIS A C 1
ATOM 728 O O . HIS A 1 92 ? 9.367 -1.651 6.955 1.00 86.62 92 HIS A O 1
ATOM 734 N N . SER A 1 93 ? 7.956 0.076 6.937 1.00 85.50 93 SER A N 1
ATOM 735 C CA . SER A 1 93 ? 8.104 0.388 8.360 1.00 85.50 93 SER A CA 1
ATOM 736 C C . SER A 1 93 ? 7.512 -0.689 9.277 1.00 85.50 93 SER A C 1
ATOM 738 O O . SER A 1 93 ? 7.801 -0.682 10.480 1.00 85.50 93 SER A O 1
ATOM 740 N N . CYS A 1 94 ? 6.695 -1.599 8.731 1.00 83.06 94 CYS A N 1
ATOM 741 C CA . CYS A 1 94 ? 5.977 -2.642 9.460 1.00 83.06 94 CYS A CA 1
ATOM 742 C C . CYS A 1 94 ? 6.618 -4.037 9.361 1.00 83.06 94 CYS A C 1
ATOM 744 O O . CYS A 1 94 ? 6.194 -4.913 10.105 1.00 83.06 94 CYS A O 1
ATOM 746 N N . VAL A 1 95 ? 7.628 -4.242 8.504 1.00 80.81 95 VAL A N 1
ATOM 747 C CA . VAL A 1 95 ? 8.188 -5.575 8.165 1.00 80.81 95 VAL A CA 1
ATOM 748 C C . VAL A 1 95 ? 9.655 -5.796 8.603 1.00 80.81 95 VAL A C 1
ATOM 750 O O . VAL A 1 95 ? 10.119 -6.934 8.662 1.00 80.81 95 VAL A O 1
ATOM 753 N N . GLY A 1 96 ? 10.384 -4.731 8.961 1.00 69.25 96 GLY A N 1
ATOM 754 C CA . GLY A 1 96 ? 11.827 -4.748 9.288 1.00 69.25 96 GLY A CA 1
ATOM 755 C C . GLY A 1 96 ? 12.272 -5.553 10.526 1.00 69.25 96 GLY A C 1
ATOM 756 O O . GLY A 1 96 ? 11.557 -5.574 11.531 1.00 69.25 96 GLY A O 1
ATOM 757 N N . GLY A 1 97 ? 13.476 -6.154 10.449 1.00 59.06 97 GLY A N 1
ATOM 758 C CA . GLY A 1 97 ? 14.123 -7.031 11.442 1.00 59.06 97 GLY A CA 1
ATOM 759 C C . GLY A 1 97 ? 14.706 -6.386 12.714 1.00 59.06 97 GLY A C 1
ATOM 760 O O . GLY A 1 97 ? 14.573 -5.182 12.946 1.00 59.06 97 GLY A O 1
ATOM 761 N N . ASP A 1 98 ? 15.278 -7.272 13.544 1.00 50.28 98 ASP A N 1
ATOM 762 C CA . ASP A 1 98 ? 15.413 -7.282 15.015 1.00 50.28 98 ASP A CA 1
ATOM 763 C C . ASP A 1 98 ? 15.749 -5.939 15.698 1.00 50.28 98 ASP A C 1
ATOM 765 O O . ASP A 1 98 ? 16.473 -5.110 15.151 1.00 50.28 98 ASP A O 1
ATOM 769 N N . GLN A 1 99 ? 15.241 -5.778 16.930 1.00 50.94 99 GLN A N 1
ATOM 770 C CA . GLN A 1 99 ? 15.266 -4.619 17.853 1.00 50.94 99 GLN A CA 1
ATOM 771 C C . GLN A 1 99 ? 13.876 -3.982 18.076 1.00 50.94 99 GLN A C 1
ATOM 773 O O . GLN A 1 99 ? 13.607 -2.830 17.716 1.00 50.94 99 GLN A O 1
ATOM 778 N N . GLY A 1 100 ? 12.979 -4.733 18.728 1.00 61.16 100 GLY A N 1
ATOM 779 C CA . GLY A 1 100 ? 11.868 -4.165 19.504 1.00 61.16 100 GLY A CA 1
ATOM 780 C C . GLY A 1 100 ? 10.520 -4.878 19.355 1.00 61.16 100 GLY A C 1
ATOM 781 O O . GLY A 1 100 ? 9.994 -5.021 18.253 1.00 61.16 100 GLY A O 1
ATOM 782 N N . LYS A 1 101 ? 9.897 -5.210 20.498 1.00 67.19 101 LYS A N 1
ATOM 783 C CA . LYS A 1 101 ? 8.557 -5.829 20.613 1.00 67.19 101 LYS A CA 1
ATOM 784 C C . LYS A 1 101 ? 7.504 -5.166 19.707 1.00 67.19 101 LYS A C 1
ATOM 786 O O . LYS A 1 101 ? 6.729 -5.849 19.054 1.00 67.19 101 LYS A O 1
ATOM 791 N N . SER A 1 102 ? 7.525 -3.835 19.606 1.00 67.06 102 SER A N 1
ATOM 792 C CA . SER A 1 102 ? 6.553 -3.059 18.821 1.00 67.06 102 SER A CA 1
ATOM 793 C C . SER A 1 102 ? 6.641 -3.272 17.298 1.00 67.06 102 SER A C 1
ATOM 795 O O . SER A 1 102 ? 5.636 -3.101 16.612 1.00 67.06 102 SER A O 1
ATOM 797 N N . LYS A 1 103 ? 7.806 -3.634 16.736 1.00 69.62 103 LYS A N 1
ATOM 798 C CA . LYS A 1 103 ? 7.928 -3.920 15.292 1.00 69.62 103 LYS A CA 1
ATOM 799 C C . LYS A 1 103 ? 7.298 -5.268 14.946 1.00 69.62 103 LYS A C 1
ATOM 801 O O . LYS A 1 103 ? 6.443 -5.311 14.068 1.00 69.62 103 LYS A O 1
ATOM 806 N N . HIS A 1 104 ? 7.632 -6.308 15.713 1.00 78.44 104 HIS A N 1
ATOM 807 C CA . HIS A 1 104 ? 7.020 -7.635 15.590 1.00 78.44 104 HIS A CA 1
ATOM 808 C C . HIS A 1 104 ? 5.495 -7.572 15.696 1.00 78.44 104 HIS A C 1
ATOM 810 O O . HIS A 1 104 ? 4.796 -8.114 14.852 1.00 78.44 104 HIS A O 1
ATOM 816 N N . GLN A 1 105 ? 4.979 -6.804 16.657 1.00 83.94 105 GLN A N 1
ATOM 817 C CA . GLN A 1 105 ? 3.539 -6.644 16.859 1.00 83.94 105 GLN A CA 1
ATOM 818 C C . GLN A 1 105 ? 2.791 -6.028 15.666 1.00 83.94 105 GLN A C 1
ATOM 820 O O . GLN A 1 105 ? 1.616 -6.341 15.468 1.00 83.94 105 GLN A O 1
ATOM 825 N N . ARG A 1 106 ? 3.441 -5.142 14.895 1.00 87.81 106 ARG A N 1
ATOM 826 C CA . ARG A 1 106 ? 2.857 -4.548 13.681 1.00 87.81 106 ARG A CA 1
ATOM 827 C C . ARG A 1 106 ? 2.845 -5.545 12.532 1.00 87.81 106 ARG A C 1
ATOM 829 O O . ARG A 1 106 ? 1.822 -5.667 11.871 1.00 87.81 106 ARG A O 1
ATOM 836 N N . TYR A 1 107 ? 3.942 -6.277 12.338 1.00 89.00 107 TYR A N 1
ATOM 837 C CA . TYR A 1 107 ? 4.000 -7.339 11.339 1.00 89.00 107 TYR A CA 1
ATOM 838 C C . TYR A 1 107 ? 2.957 -8.431 11.613 1.00 89.00 107 TYR A C 1
ATOM 840 O O . TYR A 1 107 ? 2.196 -8.780 10.720 1.00 89.00 107 TYR A O 1
ATOM 848 N N . GLU A 1 108 ? 2.853 -8.900 12.860 1.00 89.25 108 GLU A N 1
ATOM 849 C CA . GLU A 1 108 ? 1.851 -9.889 13.289 1.00 89.25 108 GLU A CA 1
ATOM 850 C C . GLU A 1 108 ? 0.416 -9.418 13.032 1.00 89.25 108 GLU A C 1
ATOM 852 O O . GLU A 1 108 ? -0.419 -10.204 12.590 1.00 89.25 108 GLU A O 1
ATOM 857 N N . LEU A 1 109 ? 0.125 -8.136 13.285 1.00 91.62 109 LEU A N 1
ATOM 858 C CA . LEU A 1 109 ? -1.176 -7.560 12.952 1.00 91.62 109 LEU A CA 1
ATOM 859 C C . LEU A 1 109 ? -1.415 -7.597 11.442 1.00 91.62 109 LEU A C 1
ATOM 861 O O . LEU A 1 109 ? -2.463 -8.047 11.006 1.00 91.62 109 LEU A O 1
ATOM 865 N N . LEU A 1 110 ? -0.469 -7.121 10.631 1.00 92.88 110 LEU A N 1
ATOM 866 C CA . LEU A 1 110 ? -0.656 -7.123 9.179 1.00 92.88 110 LEU A CA 1
ATOM 867 C C . LEU A 1 110 ? -0.804 -8.543 8.631 1.00 92.88 110 LEU A C 1
ATOM 869 O O . LEU A 1 110 ? -1.617 -8.755 7.740 1.00 92.88 110 LEU A O 1
ATOM 873 N N . GLN A 1 111 ? -0.082 -9.510 9.194 1.00 91.12 111 GLN A N 1
ATOM 874 C CA . GLN A 1 111 ? -0.206 -10.916 8.832 1.00 91.12 111 GLN A CA 1
ATOM 875 C C . GLN A 1 111 ? -1.586 -11.474 9.198 1.00 91.12 111 GLN A C 1
ATOM 877 O O . GLN A 1 111 ? -2.191 -12.162 8.381 1.00 91.12 111 GLN A O 1
ATOM 882 N N . SER A 1 112 ? -2.116 -11.160 10.386 1.00 91.69 112 SER A N 1
ATOM 883 C CA . SER A 1 112 ? -3.458 -11.612 10.776 1.00 91.69 112 SER A CA 1
ATOM 884 C C . SER A 1 112 ? -4.557 -10.969 9.931 1.00 91.69 112 SER A C 1
ATOM 886 O O . SER A 1 112 ? -5.550 -11.623 9.620 1.00 91.69 112 SER A O 1
ATOM 888 N N . LEU A 1 113 ? -4.364 -9.717 9.509 1.00 93.44 113 LEU A N 1
ATOM 889 C CA . LEU A 1 113 ? -5.270 -9.037 8.589 1.00 93.44 113 LEU A CA 1
ATOM 890 C C . LEU A 1 113 ? -5.182 -9.600 7.166 1.00 93.44 113 LEU A C 1
ATOM 892 O O . LEU A 1 113 ? -6.213 -9.771 6.525 1.00 93.44 113 LEU A O 1
ATOM 896 N N . ALA A 1 114 ? -3.983 -9.906 6.675 1.00 91.69 114 ALA A N 1
ATOM 897 C CA . ALA A 1 114 ? -3.777 -10.475 5.344 1.00 91.69 114 ALA A CA 1
ATOM 898 C C . ALA A 1 114 ? -4.220 -11.948 5.236 1.00 91.69 114 ALA A C 1
ATOM 900 O O . ALA A 1 114 ? -4.439 -12.435 4.135 1.00 91.69 114 ALA A O 1
ATOM 901 N N . ALA A 1 115 ? -4.375 -12.655 6.362 1.00 90.12 115 ALA A N 1
ATOM 902 C CA . ALA A 1 115 ? -4.839 -14.045 6.393 1.00 90.12 115 ALA A CA 1
ATOM 903 C C . ALA A 1 115 ? -6.333 -14.222 6.050 1.00 90.12 115 ALA A C 1
ATOM 905 O O . ALA A 1 115 ? -6.796 -15.350 5.900 1.00 90.12 115 ALA A O 1
ATOM 906 N N . ASP A 1 116 ? -7.094 -13.133 5.966 1.00 91.25 116 ASP A N 1
ATOM 907 C CA . ASP A 1 116 ? -8.488 -13.141 5.527 1.00 91.25 116 ASP A CA 1
ATOM 908 C C . ASP A 1 116 ? -8.544 -12.897 4.015 1.00 91.25 116 ASP A C 1
ATOM 910 O O . ASP A 1 116 ? -8.325 -11.776 3.557 1.00 91.25 116 ASP A O 1
ATOM 914 N N . GLU A 1 117 ? -8.823 -13.946 3.241 1.00 87.50 117 GLU A N 1
ATOM 915 C CA . GLU A 1 117 ? -8.819 -13.899 1.770 1.00 87.50 117 GLU A CA 1
ATOM 916 C C . GLU A 1 117 ? -9.893 -12.963 1.187 1.00 87.50 117 GLU A C 1
ATOM 918 O O . GLU A 1 117 ? -9.752 -12.481 0.063 1.00 87.50 117 GLU A O 1
ATOM 923 N N . GLU A 1 118 ? -10.939 -12.650 1.958 1.00 89.38 118 GLU A N 1
ATOM 924 C CA . GLU A 1 118 ? -11.990 -11.710 1.556 1.00 89.38 118 GLU A CA 1
ATOM 925 C C . GLU A 1 118 ? -11.587 -10.244 1.810 1.00 89.38 118 GLU A C 1
ATOM 927 O O . GLU A 1 118 ? -12.281 -9.319 1.378 1.00 89.38 118 GLU A O 1
ATOM 932 N N . ARG A 1 119 ? -10.466 -9.997 2.508 1.00 91.44 119 ARG A N 1
ATOM 933 C CA . ARG A 1 119 ? -9.979 -8.647 2.810 1.00 91.44 119 ARG A CA 1
ATOM 934 C C . ARG A 1 119 ? -9.054 -8.133 1.712 1.00 91.44 119 ARG A C 1
ATOM 936 O O . ARG A 1 119 ? -7.997 -8.685 1.421 1.00 91.44 119 ARG A O 1
ATOM 943 N N . HIS A 1 120 ? -9.396 -6.977 1.158 1.00 92.38 120 HIS A N 1
ATOM 944 C CA . HIS A 1 120 ? -8.564 -6.277 0.189 1.00 92.38 120 HIS A CA 1
ATOM 945 C C . HIS A 1 120 ? -7.448 -5.487 0.883 1.00 92.38 120 HIS A C 1
ATOM 947 O O . HIS A 1 120 ? -7.704 -4.496 1.568 1.00 92.38 120 HIS A O 1
ATOM 953 N N . MET A 1 121 ? -6.198 -5.891 0.661 1.00 93.94 121 MET A N 1
ATOM 954 C CA . MET A 1 121 ? -5.012 -5.222 1.203 1.00 93.94 121 MET A CA 1
ATOM 955 C C . MET A 1 121 ? -4.274 -4.446 0.100 1.00 93.94 121 MET A C 1
ATOM 957 O O . MET A 1 121 ? -3.952 -5.004 -0.948 1.00 93.94 121 MET A O 1
ATOM 961 N N . LEU A 1 122 ? -3.970 -3.166 0.336 1.00 94.69 122 LEU A N 1
ATOM 962 C CA . LEU A 1 122 ? -3.131 -2.335 -0.537 1.00 94.69 122 LEU A CA 1
ATOM 963 C C . LEU A 1 122 ? -1.900 -1.849 0.233 1.00 94.69 122 LEU A C 1
ATOM 965 O O . LEU A 1 122 ? -2.023 -1.031 1.140 1.00 94.69 122 LEU A O 1
ATOM 969 N N . PHE A 1 123 ? -0.711 -2.313 -0.147 1.00 93.75 123 PHE A N 1
ATOM 970 C CA . PHE A 1 123 ? 0.550 -1.911 0.479 1.00 93.75 123 PHE A CA 1
ATOM 971 C C . PHE A 1 123 ? 1.256 -0.843 -0.360 1.00 93.75 123 PHE A C 1
ATOM 973 O O . PHE A 1 123 ? 1.588 -1.076 -1.522 1.00 93.75 123 PHE A O 1
ATOM 980 N N . LEU A 1 124 ? 1.507 0.322 0.235 1.00 92.88 124 LEU A N 1
ATOM 981 C CA . LEU A 1 124 ? 2.215 1.443 -0.377 1.00 92.88 124 LEU A CA 1
ATOM 982 C C . LEU A 1 124 ? 3.583 1.595 0.289 1.00 92.88 124 LEU A C 1
ATOM 984 O O . LEU A 1 124 ? 3.708 1.587 1.515 1.00 92.88 124 LEU A O 1
ATOM 988 N N . THR A 1 125 ? 4.638 1.700 -0.515 1.00 85.88 125 THR A N 1
ATOM 989 C CA . THR A 1 125 ? 5.984 1.986 -0.014 1.00 85.88 125 THR A CA 1
ATOM 990 C C . THR A 1 125 ? 6.865 2.535 -1.129 1.00 85.88 125 THR A C 1
ATOM 992 O O . THR A 1 125 ? 6.926 1.972 -2.222 1.00 85.88 125 THR A O 1
ATOM 995 N N . ALA A 1 126 ? 7.574 3.629 -0.851 1.00 80.06 126 ALA A N 1
ATOM 996 C CA . ALA A 1 126 ? 8.595 4.162 -1.754 1.00 80.06 126 ALA A CA 1
ATOM 997 C C . ALA A 1 126 ? 9.939 3.420 -1.615 1.00 80.06 126 ALA A C 1
ATOM 999 O O . ALA A 1 126 ? 10.787 3.478 -2.505 1.00 80.06 126 ALA A O 1
ATOM 1000 N N . THR A 1 127 ? 10.135 2.708 -0.502 1.00 76.25 127 THR A N 1
ATOM 1001 C CA . THR A 1 127 ? 11.383 2.021 -0.151 1.00 76.25 127 THR A CA 1
ATOM 1002 C C . THR A 1 127 ? 11.090 0.595 0.326 1.00 76.25 127 THR A C 1
ATOM 1004 O O . THR A 1 127 ? 11.240 0.301 1.511 1.00 76.25 127 THR A O 1
ATOM 1007 N N . PRO A 1 128 ? 10.632 -0.315 -0.558 1.00 63.94 128 PRO A N 1
ATOM 1008 C CA . PRO A 1 128 ? 10.273 -1.682 -0.163 1.00 63.94 128 PRO A CA 1
ATOM 1009 C C . PRO A 1 128 ? 11.464 -2.490 0.366 1.00 63.94 128 PRO A C 1
ATOM 1011 O O . PRO A 1 128 ? 11.262 -3.444 1.106 1.00 63.94 128 PRO A O 1
ATOM 1014 N N . HIS A 1 129 ? 12.691 -2.110 0.002 1.00 74.12 129 HIS A N 1
ATOM 1015 C CA . HIS A 1 129 ? 13.907 -2.831 0.350 1.00 74.12 129 HIS A CA 1
ATOM 1016 C C . HIS A 1 129 ? 14.947 -1.875 0.945 1.00 74.12 129 HIS A C 1
ATOM 1018 O O . HIS A 1 129 ? 15.442 -0.980 0.259 1.00 74.12 129 HIS A O 1
ATOM 1024 N N . SER A 1 130 ? 15.311 -2.079 2.212 1.00 68.94 130 SER A N 1
ATOM 1025 C CA . SER A 1 130 ? 16.313 -1.272 2.930 1.00 68.94 130 SER A CA 1
ATOM 1026 C C . SER A 1 130 ? 17.694 -1.933 3.025 1.00 68.94 130 SER A C 1
ATOM 1028 O O . SER A 1 130 ? 18.544 -1.454 3.770 1.00 68.94 130 SER A O 1
ATOM 1030 N N . GLY A 1 131 ? 17.920 -3.039 2.309 1.00 71.69 131 GLY A N 1
ATOM 1031 C CA . GLY A 1 131 ? 19.109 -3.887 2.478 1.00 71.69 131 GLY A CA 1
ATOM 1032 C C . GLY A 1 131 ? 18.889 -5.078 3.418 1.00 71.69 131 GLY A C 1
ATOM 1033 O O . GLY A 1 131 ? 19.825 -5.829 3.656 1.00 71.69 131 GLY A O 1
ATOM 1034 N N . ASP A 1 132 ? 17.677 -5.220 3.958 1.00 78.69 132 ASP A N 1
ATOM 1035 C CA . ASP A 1 132 ? 17.238 -6.314 4.829 1.00 78.69 132 ASP A CA 1
ATOM 1036 C C . ASP A 1 132 ? 16.365 -7.263 3.992 1.00 78.69 132 ASP A C 1
ATOM 1038 O O . ASP A 1 132 ? 15.216 -6.935 3.680 1.00 78.69 132 ASP A O 1
ATOM 1042 N N . GLU A 1 133 ? 16.948 -8.387 3.566 1.00 78.00 133 GLU A N 1
ATOM 1043 C CA . GLU A 1 133 ? 16.270 -9.399 2.743 1.00 78.00 133 GLU A CA 1
ATOM 1044 C C . GLU A 1 133 ? 15.098 -10.037 3.505 1.00 78.00 133 GLU A C 1
ATOM 1046 O O . GLU A 1 133 ? 14.006 -10.144 2.953 1.00 78.00 133 GLU A O 1
ATOM 1051 N N . ASP A 1 134 ? 15.254 -10.315 4.806 1.00 79.56 134 ASP A N 1
ATOM 1052 C CA . ASP A 1 134 ? 14.182 -10.876 5.640 1.00 79.56 134 ASP A CA 1
ATOM 1053 C C . ASP A 1 134 ? 12.968 -9.936 5.707 1.00 79.56 134 ASP A C 1
ATOM 1055 O O . ASP A 1 134 ? 11.814 -10.368 5.700 1.00 79.56 134 ASP A O 1
ATOM 1059 N N . ALA A 1 135 ? 13.207 -8.627 5.814 1.00 81.56 135 ALA A N 1
ATOM 1060 C CA . ALA A 1 135 ? 12.139 -7.630 5.815 1.00 81.56 135 ALA A CA 1
ATOM 1061 C C . ALA A 1 135 ? 11.409 -7.557 4.472 1.00 81.56 135 ALA A C 1
ATOM 1063 O O . ALA A 1 135 ? 10.194 -7.345 4.437 1.00 81.56 135 ALA A O 1
ATOM 1064 N N . 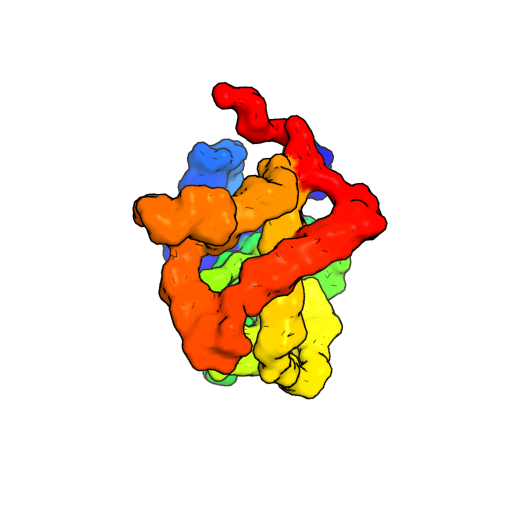TYR A 1 136 ? 12.149 -7.716 3.378 1.00 83.25 136 TYR A N 1
ATOM 1065 C CA . TYR A 1 136 ? 11.584 -7.736 2.040 1.00 83.25 136 TYR A CA 1
ATOM 1066 C C . TYR A 1 136 ? 10.727 -8.988 1.818 1.00 83.25 136 TYR A C 1
ATOM 1068 O O . TYR A 1 136 ? 9.576 -8.860 1.401 1.00 83.25 136 TYR A O 1
ATOM 1076 N N . ASP A 1 137 ? 11.217 -10.165 2.205 1.00 82.12 137 ASP A N 1
ATOM 1077 C CA . ASP A 1 137 ? 10.472 -11.427 2.119 1.00 82.12 137 ASP A CA 1
ATOM 1078 C C . ASP A 1 137 ? 9.196 -11.386 2.965 1.00 82.12 137 ASP A C 1
ATOM 1080 O O . ASP A 1 137 ? 8.123 -11.790 2.515 1.00 82.12 137 ASP A O 1
ATOM 1084 N N . ARG A 1 138 ? 9.261 -10.800 4.166 1.00 86.56 138 ARG A N 1
ATOM 1085 C CA . ARG A 1 138 ? 8.071 -10.543 4.993 1.00 86.56 138 ARG A CA 1
ATOM 1086 C C . ARG A 1 138 ? 7.064 -9.633 4.299 1.00 86.56 138 ARG A C 1
ATOM 1088 O O . ARG A 1 138 ? 5.868 -9.902 4.371 1.00 86.56 138 ARG A O 1
ATOM 1095 N N . LEU A 1 139 ? 7.512 -8.564 3.636 1.00 88.62 139 LEU A N 1
ATOM 1096 C CA . LEU A 1 139 ? 6.619 -7.679 2.883 1.00 88.62 139 LEU A CA 1
ATOM 1097 C C . LEU A 1 139 ? 5.932 -8.419 1.739 1.00 88.62 139 LEU A C 1
ATOM 1099 O O . LEU A 1 139 ? 4.724 -8.277 1.565 1.00 88.62 139 LEU A O 1
ATOM 1103 N N . LEU A 1 140 ? 6.683 -9.216 0.980 1.00 86.75 140 LEU A N 1
ATOM 1104 C CA . LEU A 1 140 ? 6.117 -10.025 -0.093 1.00 86.75 140 LEU A CA 1
ATOM 1105 C C . LEU A 1 140 ? 5.154 -11.087 0.450 1.00 86.75 140 LEU A C 1
ATOM 1107 O O . LEU A 1 140 ? 4.089 -11.300 -0.126 1.00 86.75 140 LEU A O 1
ATOM 1111 N N . GLY A 1 141 ? 5.473 -11.683 1.598 1.00 86.88 141 GLY A N 1
ATOM 1112 C CA . GLY A 1 141 ? 4.610 -12.630 2.296 1.00 86.88 141 GLY A CA 1
ATOM 1113 C C . GLY A 1 141 ? 3.260 -12.053 2.729 1.00 86.88 141 GLY A C 1
ATOM 1114 O O . GLY A 1 141 ? 2.291 -12.801 2.829 1.00 86.88 141 GLY A O 1
ATOM 1115 N N . LEU A 1 142 ? 3.164 -10.734 2.938 1.00 88.56 142 LEU A N 1
ATOM 1116 C CA . LEU A 1 142 ? 1.887 -10.049 3.179 1.00 88.56 142 LEU A CA 1
ATOM 1117 C C . LEU A 1 142 ? 1.034 -9.903 1.909 1.00 88.56 142 LEU A C 1
ATOM 1119 O O . LEU A 1 142 ? -0.172 -9.696 2.017 1.00 88.56 142 LEU A O 1
ATOM 1123 N N . ILE A 1 143 ? 1.644 -9.977 0.722 1.00 87.50 143 ILE A N 1
ATOM 1124 C CA . ILE A 1 143 ? 0.935 -9.947 -0.564 1.00 87.50 143 ILE A CA 1
ATOM 1125 C C . ILE A 1 143 ? 0.405 -11.341 -0.891 1.00 87.50 143 ILE A C 1
ATOM 1127 O O . ILE A 1 143 ? -0.741 -11.480 -1.311 1.00 87.5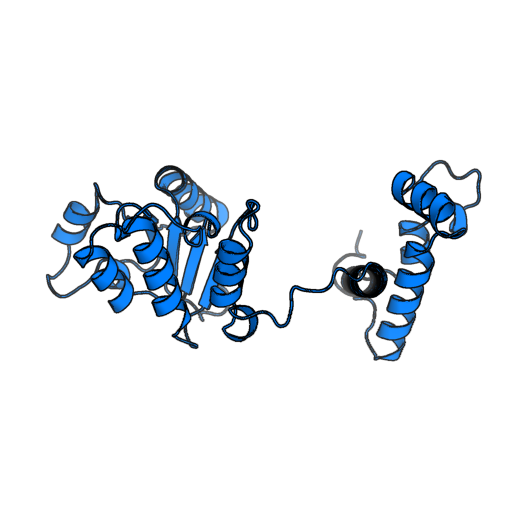0 143 ILE A O 1
ATOM 1131 N N . HIS A 1 144 ? 1.242 -12.367 -0.724 1.00 81.69 144 HIS A N 1
ATOM 1132 C CA . HIS A 1 144 ? 0.845 -13.753 -0.929 1.00 81.69 144 HIS A CA 1
ATOM 1133 C C . HIS A 1 144 ? 1.747 -14.707 -0.126 1.00 81.69 144 HIS A C 1
ATOM 1135 O O . HIS A 1 144 ? 2.970 -14.542 -0.164 1.00 81.69 144 HIS A O 1
ATOM 1141 N N . PRO A 1 145 ? 1.196 -15.746 0.535 1.00 77.62 145 PRO A N 1
ATOM 1142 C CA . PRO A 1 145 ? 1.981 -16.702 1.320 1.00 77.62 145 PRO A CA 1
ATOM 1143 C C . PRO A 1 145 ? 3.116 -17.378 0.540 1.00 77.62 145 PRO A C 1
ATOM 1145 O O . PRO A 1 145 ? 4.196 -17.573 1.090 1.00 77.62 145 PRO A O 1
ATOM 1148 N N . ASP A 1 146 ? 2.915 -17.668 -0.749 1.00 76.00 146 ASP A N 1
ATOM 1149 C CA . ASP A 1 146 ? 3.952 -18.274 -1.606 1.00 76.00 146 ASP A CA 1
ATOM 1150 C C . ASP A 1 146 ? 5.191 -17.384 -1.793 1.00 76.00 146 ASP A C 1
ATOM 1152 O O . ASP A 1 146 ? 6.240 -17.872 -2.207 1.00 76.00 146 ASP A O 1
ATOM 1156 N N . PHE A 1 147 ? 5.093 -16.086 -1.494 1.00 76.69 147 PHE A N 1
ATOM 1157 C CA . PHE A 1 147 ? 6.243 -15.186 -1.509 1.00 76.69 147 PHE A CA 1
ATOM 1158 C C . PHE A 1 147 ? 6.917 -15.038 -0.137 1.00 76.69 147 PHE A C 1
ATOM 1160 O O . PHE A 1 147 ? 8.015 -14.496 -0.073 1.00 76.69 147 PHE A O 1
ATOM 1167 N N . ALA A 1 148 ? 6.298 -15.521 0.950 1.00 65.44 148 ALA A N 1
ATOM 1168 C CA . ALA A 1 148 ? 6.852 -15.451 2.310 1.00 65.44 148 ALA A CA 1
ATOM 1169 C C . ALA A 1 148 ? 8.066 -16.375 2.510 1.00 65.44 148 ALA A C 1
ATOM 1171 O O . ALA A 1 148 ? 8.841 -16.209 3.449 1.00 65.44 148 ALA A O 1
ATOM 1172 N N . LEU A 1 149 ? 8.186 -17.377 1.640 1.00 63.56 149 LEU A N 1
ATOM 1173 C CA . LEU A 1 149 ? 9.301 -18.301 1.529 1.00 63.56 149 LEU A CA 1
ATOM 1174 C C . LEU A 1 149 ? 9.656 -18.340 0.049 1.00 63.56 149 LEU A C 1
ATOM 1176 O O . LEU A 1 149 ? 9.229 -19.242 -0.672 1.00 63.56 149 LEU A O 1
ATOM 1180 N N . GLY A 1 150 ? 10.362 -17.318 -0.433 1.00 51.47 150 GLY A N 1
ATOM 1181 C CA . GLY A 1 150 ? 10.864 -17.364 -1.798 1.00 51.47 150 GLY A CA 1
ATOM 1182 C C . GLY A 1 150 ? 11.613 -18.689 -2.018 1.00 51.47 150 GLY A C 1
ATOM 1183 O O . GLY A 1 150 ? 12.347 -19.124 -1.122 1.00 51.47 150 GLY A O 1
ATOM 1184 N N . PRO A 1 151 ? 11.451 -19.366 -3.175 1.00 51.88 151 PRO A N 1
ATOM 1185 C CA . PRO A 1 151 ? 12.427 -20.382 -3.558 1.00 51.88 151 PRO A CA 1
ATOM 1186 C C . PRO A 1 151 ? 13.815 -19.726 -3.509 1.00 51.88 151 PRO A C 1
ATOM 1188 O O . PRO A 1 151 ? 13.880 -18.506 -3.654 1.00 51.88 151 PRO A O 1
ATOM 1191 N N . GLU A 1 152 ? 14.874 -20.519 -3.278 1.00 55.38 152 GLU A N 1
ATOM 1192 C CA . GLU A 1 152 ? 16.304 -20.152 -3.409 1.00 55.38 152 GLU A CA 1
ATOM 1193 C C . GLU A 1 152 ? 16.523 -18.760 -4.024 1.00 55.38 152 GLU A C 1
ATOM 1195 O O . GLU A 1 152 ? 16.020 -18.544 -5.135 1.00 55.38 152 GLU A O 1
ATOM 1200 N N . PRO A 1 153 ? 17.254 -17.850 -3.341 1.00 59.25 153 PRO A N 1
ATOM 1201 C CA . PRO A 1 153 ? 17.233 -16.407 -3.588 1.00 59.25 153 PRO A CA 1
ATOM 1202 C C . PRO A 1 153 ? 17.122 -16.131 -5.075 1.00 59.25 153 PRO A C 1
ATOM 1204 O O . PRO A 1 153 ? 17.955 -16.644 -5.829 1.00 59.25 153 PRO A O 1
ATOM 1207 N N . PHE A 1 154 ? 16.077 -15.387 -5.477 1.00 58.75 154 PHE A N 1
ATOM 1208 C CA . PHE A 1 154 ? 15.776 -15.069 -6.873 1.00 58.75 154 PHE A CA 1
ATOM 1209 C C . PHE A 1 154 ? 17.088 -14.881 -7.625 1.00 58.75 154 PHE A C 1
ATOM 1211 O O . PHE A 1 154 ? 17.795 -13.889 -7.428 1.00 58.75 154 PHE A O 1
ATOM 1218 N N . THR A 1 155 ? 17.474 -15.891 -8.407 1.00 62.94 155 THR A N 1
ATOM 1219 C CA . THR A 1 155 ? 18.800 -15.864 -9.006 1.00 62.94 155 THR A CA 1
ATOM 1220 C C . THR A 1 155 ? 18.774 -14.724 -9.999 1.00 62.94 155 THR A C 1
ATOM 1222 O O . THR A 1 155 ? 17.934 -14.713 -10.901 1.00 62.94 155 THR A O 1
ATOM 1225 N N . TRP A 1 156 ? 19.641 -13.732 -9.788 1.00 67.12 156 TRP A N 1
ATOM 1226 C CA . TRP A 1 156 ? 19.714 -12.571 -10.659 1.00 67.12 156 TRP A CA 1
ATOM 1227 C C . TRP A 1 156 ? 20.088 -13.027 -12.070 1.00 67.12 156 TRP A C 1
ATOM 1229 O O . TRP A 1 156 ? 21.257 -13.224 -12.401 1.00 67.12 156 TRP A O 1
ATOM 1239 N N . ASP A 1 157 ? 19.066 -13.205 -12.896 1.00 80.38 157 ASP A N 1
ATOM 1240 C CA . ASP A 1 157 ? 19.198 -13.591 -14.287 1.00 80.38 157 ASP A CA 1
ATOM 1241 C C . ASP A 1 157 ? 18.958 -12.351 -15.149 1.00 80.38 157 ASP A C 1
ATOM 1243 O O . ASP A 1 157 ? 17.826 -11.919 -15.389 1.00 80.38 157 ASP A O 1
ATOM 1247 N N . GLU A 1 158 ? 20.061 -11.745 -15.593 1.00 80.81 158 GLU A N 1
ATOM 1248 C CA . GLU A 1 158 ? 20.035 -10.560 -16.451 1.00 80.81 158 GLU A CA 1
ATOM 1249 C C . GLU A 1 158 ? 19.317 -10.835 -17.787 1.00 80.81 158 GLU A C 1
ATOM 1251 O O . GLU A 1 158 ? 18.737 -9.920 -18.371 1.00 80.81 158 GLU A O 1
ATOM 1256 N N . GLY A 1 159 ? 19.317 -12.087 -18.259 1.00 85.25 159 GLY A N 1
ATOM 1257 C CA . GLY A 1 159 ? 18.611 -12.512 -19.463 1.00 85.25 159 GLY A CA 1
ATOM 1258 C C . GLY A 1 159 ? 17.104 -12.512 -19.264 1.00 85.25 159 GLY A C 1
ATOM 1259 O O . GLY A 1 159 ? 16.407 -11.712 -19.888 1.00 85.25 159 GLY A O 1
ATOM 1260 N N . ARG A 1 160 ? 16.626 -13.322 -18.318 1.00 83.12 160 ARG A N 1
ATOM 1261 C CA . ARG A 1 160 ? 15.202 -13.443 -17.983 1.00 83.12 160 ARG A CA 1
ATOM 1262 C C . ARG A 1 160 ? 14.580 -12.092 -17.646 1.00 83.12 160 ARG A C 1
ATOM 1264 O O . ARG A 1 160 ? 13.442 -11.813 -18.010 1.00 83.12 160 ARG A O 1
ATOM 1271 N N . ARG A 1 161 ? 15.318 -11.229 -16.945 1.00 83.38 161 ARG A N 1
ATOM 1272 C CA . ARG A 1 161 ? 14.832 -9.897 -16.572 1.00 83.38 161 ARG A CA 1
ATOM 1273 C C . ARG A 1 161 ? 14.701 -8.960 -17.774 1.00 83.38 161 ARG A C 1
ATOM 1275 O O . ARG A 1 161 ? 13.780 -8.146 -17.798 1.00 83.38 161 ARG A O 1
ATOM 1282 N N . ALA A 1 162 ? 15.613 -9.053 -18.742 1.00 86.06 162 ALA A N 1
ATOM 1283 C CA . ALA A 1 162 ? 15.518 -8.296 -19.987 1.00 86.06 162 ALA A CA 1
ATOM 1284 C C . ALA A 1 162 ? 14.304 -8.744 -20.812 1.00 86.06 162 ALA A C 1
ATOM 1286 O O . ALA A 1 162 ? 13.591 -7.890 -21.333 1.00 86.06 162 ALA A O 1
ATOM 1287 N N . ASP A 1 163 ? 14.030 -10.050 -20.852 1.00 89.31 163 ASP A N 1
ATOM 1288 C CA . ASP A 1 163 ? 12.873 -10.611 -21.556 1.00 89.31 163 ASP A CA 1
ATOM 1289 C C . ASP A 1 163 ? 11.552 -10.158 -20.909 1.00 89.31 163 ASP A C 1
ATOM 1291 O O . ASP A 1 163 ? 10.699 -9.588 -21.583 1.00 89.31 163 ASP A O 1
ATOM 1295 N N . LEU A 1 164 ? 11.426 -10.273 -19.580 1.00 88.75 164 LEU A N 1
ATOM 1296 C CA . LEU A 1 164 ? 10.242 -9.800 -18.845 1.00 88.75 164 LEU A CA 1
ATOM 1297 C C . LEU A 1 164 ? 10.005 -8.292 -19.005 1.00 88.75 164 LEU A C 1
ATOM 1299 O O . LEU A 1 164 ? 8.867 -7.846 -19.141 1.00 88.75 164 LEU A O 1
ATOM 1303 N N . ARG A 1 165 ? 11.072 -7.483 -18.988 1.00 88.88 165 ARG A N 1
ATOM 1304 C CA . ARG A 1 165 ? 10.958 -6.039 -19.236 1.00 88.88 165 ARG A CA 1
ATOM 1305 C C . ARG A 1 165 ? 10.451 -5.770 -20.652 1.00 88.88 165 ARG A C 1
ATOM 1307 O O . ARG A 1 165 ? 9.563 -4.941 -20.814 1.00 88.88 165 ARG A O 1
ATOM 1314 N N . ALA A 1 166 ? 10.980 -6.483 -21.643 1.00 94.94 166 ALA A N 1
ATOM 1315 C CA . ALA A 1 166 ? 10.561 -6.334 -23.027 1.00 94.94 166 ALA A CA 1
ATOM 1316 C C . ALA A 1 166 ? 9.088 -6.712 -23.241 1.00 94.94 166 ALA A C 1
ATOM 1318 O O . ALA A 1 166 ? 8.381 -6.006 -23.959 1.00 94.94 166 ALA A O 1
ATOM 1319 N N . GLU A 1 167 ? 8.611 -7.771 -22.582 1.00 93.81 167 GLU A N 1
ATOM 1320 C CA . GLU A 1 167 ? 7.193 -8.152 -22.579 1.00 93.81 167 GLU A CA 1
ATOM 1321 C C . GLU A 1 167 ? 6.302 -7.056 -21.984 1.00 93.81 167 GLU A C 1
ATOM 1323 O O . GLU A 1 167 ? 5.273 -6.718 -22.570 1.00 93.81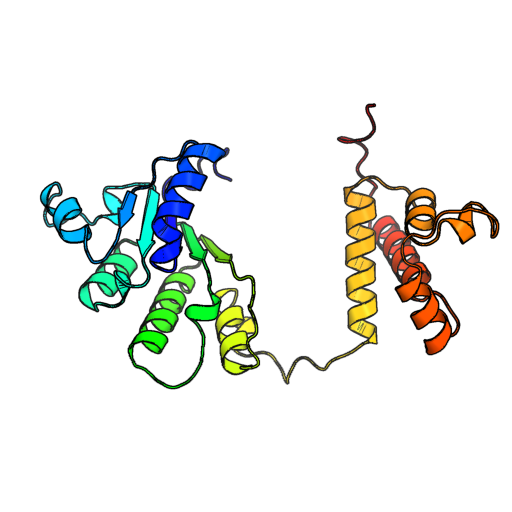 167 GLU A O 1
ATOM 1328 N N . ILE A 1 168 ? 6.713 -6.453 -20.863 1.00 94.56 168 ILE A N 1
ATOM 1329 C CA . ILE A 1 168 ? 5.980 -5.346 -20.233 1.00 94.56 168 ILE A CA 1
ATOM 1330 C C . ILE A 1 168 ? 5.948 -4.109 -21.143 1.00 94.56 168 ILE A C 1
ATOM 1332 O O . ILE A 1 168 ? 4.881 -3.527 -21.344 1.00 94.56 168 ILE A O 1
ATOM 1336 N N . ASP A 1 169 ? 7.085 -3.715 -21.717 1.00 94.50 169 ASP A N 1
ATOM 1337 C CA . ASP A 1 169 ? 7.173 -2.558 -22.618 1.00 94.50 169 ASP A CA 1
ATOM 1338 C C . ASP A 1 169 ? 6.305 -2.764 -23.875 1.00 94.50 169 ASP A C 1
ATOM 1340 O O . ASP A 1 169 ? 5.573 -1.861 -24.292 1.00 94.50 169 ASP A O 1
ATOM 1344 N N . ALA A 1 170 ? 6.314 -3.974 -24.444 1.00 95.25 170 ALA A N 1
ATOM 1345 C CA . ALA A 1 170 ? 5.466 -4.348 -25.573 1.00 95.25 170 ALA A CA 1
ATOM 1346 C C . ALA A 1 170 ? 3.971 -4.343 -25.214 1.00 95.25 170 ALA A C 1
ATOM 1348 O O . ALA A 1 170 ? 3.145 -3.844 -25.984 1.00 95.25 170 ALA A O 1
ATOM 1349 N N . TRP A 1 171 ? 3.617 -4.853 -24.031 1.00 95.19 171 TRP A N 1
ATOM 1350 C CA . TRP A 1 171 ? 2.248 -4.810 -23.525 1.00 95.19 171 TRP A CA 1
ATOM 1351 C C . TRP A 1 171 ? 1.762 -3.368 -23.363 1.00 95.19 171 TRP A C 1
ATOM 1353 O O . TRP A 1 171 ? 0.654 -3.046 -23.795 1.00 95.19 171 TRP A O 1
ATOM 1363 N N . TYR A 1 172 ? 2.595 -2.477 -22.813 1.00 93.75 172 TYR A N 1
ATOM 1364 C CA . TYR A 1 172 ? 2.259 -1.059 -22.705 1.00 93.75 172 TYR A CA 1
ATOM 1365 C C . TYR A 1 172 ? 2.079 -0.415 -24.075 1.00 93.75 172 TYR A C 1
ATOM 1367 O O . TYR A 1 172 ? 1.106 0.310 -24.264 1.00 93.75 172 TYR A O 1
ATOM 1375 N N . ALA A 1 173 ? 2.945 -0.708 -25.046 1.00 93.12 173 ALA A N 1
ATOM 1376 C CA . ALA A 1 173 ? 2.782 -0.205 -26.407 1.00 93.12 173 ALA A CA 1
ATOM 1377 C C . ALA A 1 173 ? 1.402 -0.574 -26.981 1.00 93.12 173 ALA A C 1
ATOM 1379 O O . ALA A 1 173 ? 0.683 0.295 -27.475 1.00 93.12 173 ALA A O 1
ATOM 1380 N N . LEU A 1 174 ? 0.977 -1.832 -26.825 1.00 91.50 174 LEU A N 1
ATOM 1381 C CA . LEU A 1 174 ? -0.360 -2.279 -27.228 1.00 91.50 174 LEU A CA 1
ATOM 1382 C C . LEU A 1 174 ? -1.471 -1.581 -26.429 1.00 91.50 174 LEU A C 1
ATOM 1384 O O . LEU A 1 174 ? -2.461 -1.135 -27.013 1.00 91.50 174 LEU A O 1
ATOM 1388 N N . ALA A 1 175 ? -1.309 -1.441 -25.112 1.00 89.88 175 ALA A N 1
ATOM 1389 C CA . ALA A 1 175 ? -2.280 -0.786 -24.237 1.00 89.88 175 ALA A CA 1
ATOM 1390 C C . ALA A 1 175 ? -2.481 0.703 -24.576 1.00 89.88 175 ALA A C 1
ATOM 1392 O O . ALA A 1 175 ? -3.608 1.200 -24.495 1.00 89.88 175 ALA A O 1
ATOM 1393 N N . TYR A 1 176 ? -1.414 1.388 -24.997 1.00 89.00 176 TYR A N 1
ATOM 1394 C CA . TYR A 1 176 ? -1.432 2.772 -25.481 1.00 89.00 176 TYR A CA 1
ATOM 1395 C C . TYR A 1 176 ? -1.811 2.898 -26.963 1.00 89.00 176 TYR A C 1
ATOM 1397 O O . TYR A 1 176 ? -1.954 4.010 -27.467 1.00 89.00 176 TYR A O 1
ATOM 1405 N N . GLY A 1 177 ? -2.027 1.779 -27.655 1.00 92.31 177 GLY A N 1
ATOM 1406 C CA . GLY A 1 177 ? -2.492 1.777 -29.037 1.00 92.31 177 GLY A CA 1
ATOM 1407 C C . GLY A 1 177 ? -1.408 2.077 -30.067 1.00 92.31 177 GLY A C 1
ATOM 1408 O O . GLY A 1 177 ? -1.753 2.519 -31.163 1.00 92.31 177 GLY A O 1
ATOM 1409 N N . LEU A 1 178 ? -0.135 1.848 -29.739 1.00 94.12 178 LEU A N 1
ATOM 1410 C CA . LEU A 1 178 ? 0.968 1.975 -30.687 1.00 94.12 178 LEU A CA 1
ATOM 1411 C C . LEU A 1 178 ? 0.967 0.782 -31.642 1.00 94.12 178 LEU A C 1
ATOM 1413 O O . LEU A 1 178 ? 0.865 -0.381 -31.223 1.00 94.12 178 LEU A O 1
ATOM 1417 N N . ASP A 1 179 ? 1.120 1.067 -32.928 1.00 93.88 179 ASP A N 1
ATOM 1418 C CA . ASP A 1 179 ? 1.519 0.060 -33.896 1.00 93.88 179 ASP A CA 1
ATOM 1419 C C . ASP A 1 179 ? 3.023 -0.258 -33.794 1.00 93.88 179 ASP A C 1
ATOM 1421 O O . ASP A 1 179 ? 3.788 0.346 -33.034 1.00 93.88 179 ASP A O 1
ATOM 1425 N N . ARG A 1 180 ? 3.454 -1.276 -34.540 1.00 94.62 180 ARG A N 1
ATOM 1426 C CA . ARG A 1 180 ? 4.834 -1.766 -34.495 1.00 94.62 180 ARG A CA 1
ATOM 1427 C C . ARG A 1 180 ? 5.849 -0.722 -34.972 1.00 94.62 180 ARG A C 1
ATOM 1429 O O . ARG A 1 180 ? 6.981 -0.713 -34.490 1.00 94.62 180 ARG A O 1
ATOM 1436 N N . GLU A 1 181 ? 5.484 0.112 -35.942 1.00 94.31 181 GLU A N 1
ATOM 1437 C CA . GLU A 1 181 ? 6.376 1.134 -36.492 1.00 94.31 181 GLU A CA 1
ATOM 1438 C C . GLU A 1 181 ? 6.477 2.338 -35.552 1.00 94.31 181 GLU A C 1
ATOM 1440 O O . GLU A 1 181 ? 7.583 2.819 -35.303 1.00 94.31 181 GLU A O 1
ATOM 1445 N N . GLU A 1 182 ? 5.365 2.740 -34.938 1.00 94.44 182 GLU A N 1
ATOM 1446 C CA . GLU A 1 182 ? 5.317 3.738 -33.866 1.00 94.44 182 GLU A CA 1
ATOM 1447 C C . GLU A 1 182 ? 6.163 3.301 -32.662 1.00 94.44 182 GLU A C 1
ATOM 1449 O O . GLU A 1 182 ? 6.967 4.080 -32.148 1.00 94.44 182 GLU A O 1
ATOM 1454 N N . LEU A 1 183 ? 6.060 2.034 -32.244 1.00 95.62 183 LEU A N 1
ATOM 1455 C CA . LEU A 1 183 ? 6.905 1.477 -31.186 1.00 95.62 183 LEU A CA 1
ATOM 1456 C C . LEU A 1 183 ? 8.389 1.494 -31.572 1.00 95.62 183 LEU A C 1
ATOM 1458 O O . LEU A 1 183 ? 9.236 1.882 -30.766 1.00 95.62 183 LEU A O 1
ATOM 1462 N N . ARG A 1 184 ? 8.717 1.115 -32.814 1.00 95.19 184 ARG A N 1
ATOM 1463 C CA . ARG A 1 184 ? 10.093 1.178 -33.322 1.00 95.19 184 ARG A CA 1
ATOM 1464 C C . ARG A 1 184 ? 10.636 2.606 -33.280 1.00 95.19 184 ARG A C 1
ATOM 1466 O O . ARG A 1 184 ? 11.766 2.788 -32.841 1.00 95.19 184 ARG A O 1
ATOM 1473 N N . TYR A 1 185 ? 9.827 3.595 -33.658 1.00 93.38 185 TYR A N 1
ATOM 1474 C CA . TYR A 1 185 ? 10.183 5.010 -33.573 1.00 93.38 185 TYR A CA 1
ATOM 1475 C C . TYR A 1 185 ? 10.398 5.468 -32.125 1.00 93.38 185 TYR A C 1
ATOM 1477 O O . TYR A 1 185 ? 11.360 6.176 -31.850 1.00 93.38 185 TYR A O 1
ATOM 1485 N N . VAL A 1 186 ? 9.551 5.051 -31.178 1.00 93.62 186 VAL A N 1
ATOM 1486 C CA . VAL A 1 186 ? 9.735 5.381 -29.753 1.00 93.62 186 VAL A CA 1
ATOM 1487 C C . VAL A 1 186 ? 11.057 4.828 -29.223 1.00 93.62 186 VAL A C 1
ATOM 1489 O O . VAL A 1 186 ? 11.757 5.526 -28.490 1.00 93.62 186 VAL A O 1
ATOM 1492 N N . LEU A 1 187 ? 11.413 3.599 -29.595 1.00 93.38 187 LEU A N 1
ATOM 1493 C CA . LEU A 1 187 ? 12.644 2.948 -29.144 1.00 93.38 187 LEU A CA 1
ATOM 1494 C C . LEU A 1 187 ? 13.884 3.575 -29.789 1.00 93.38 187 LEU A C 1
ATOM 1496 O O . LEU A 1 187 ? 14.830 3.932 -29.086 1.00 93.38 187 LEU A O 1
ATOM 1500 N N . ASP A 1 188 ? 13.866 3.731 -31.111 1.00 92.62 188 ASP A N 1
ATOM 1501 C CA . ASP A 1 188 ? 14.964 4.297 -31.887 1.00 92.62 188 ASP A CA 1
ATOM 1502 C C . ASP A 1 188 ? 14.434 5.181 -33.033 1.00 92.62 188 ASP A C 1
ATOM 1504 O O . ASP A 1 188 ? 14.202 4.709 -34.152 1.00 92.62 188 ASP A O 1
ATOM 1508 N N . PRO A 1 189 ? 14.266 6.493 -32.787 1.00 91.94 189 PRO A N 1
ATOM 1509 C CA . PRO A 1 189 ? 13.824 7.423 -33.817 1.00 91.94 189 PRO A CA 1
ATOM 1510 C C . PRO A 1 189 ? 14.761 7.471 -35.026 1.00 91.94 189 PRO A C 1
ATOM 1512 O O . PRO A 1 189 ? 14.304 7.730 -36.136 1.00 91.94 189 PRO A O 1
ATOM 1515 N N . LYS A 1 190 ? 16.066 7.233 -34.839 1.00 90.31 190 LYS A N 1
ATOM 1516 C CA . LYS A 1 190 ? 17.072 7.325 -35.908 1.00 90.31 190 LYS A CA 1
ATOM 1517 C C . LYS A 1 190 ? 17.067 6.101 -36.812 1.00 90.31 190 LYS A C 1
ATOM 1519 O O . LYS A 1 190 ? 17.344 6.239 -38.001 1.00 90.31 190 LYS A O 1
ATOM 1524 N N . ASP A 1 191 ? 16.710 4.937 -36.277 1.00 88.06 191 ASP A N 1
ATOM 1525 C CA . ASP A 1 191 ? 16.470 3.727 -37.072 1.00 88.06 191 ASP A CA 1
ATOM 1526 C C . ASP A 1 191 ? 15.304 3.917 -38.059 1.00 88.06 191 ASP A C 1
ATOM 1528 O O . ASP A 1 191 ? 15.348 3.427 -39.185 1.00 88.06 191 ASP A O 1
ATOM 1532 N N . VAL A 1 192 ? 14.281 4.691 -37.670 1.00 89.75 192 VAL A N 1
ATOM 1533 C CA . VAL A 1 192 ? 13.105 4.964 -38.517 1.00 89.75 192 VAL A CA 1
ATOM 1534 C C . VAL A 1 192 ? 13.299 6.185 -39.420 1.00 89.75 192 VAL A C 1
ATOM 1536 O O . VAL A 1 192 ? 12.988 6.134 -40.608 1.00 89.75 192 VAL A O 1
ATOM 1539 N N . MET A 1 193 ? 13.809 7.289 -38.872 1.00 89.31 193 MET A N 1
ATOM 1540 C CA . MET A 1 193 ? 13.860 8.598 -39.541 1.00 89.31 193 MET A CA 1
ATOM 1541 C C . MET A 1 193 ? 15.217 8.915 -40.186 1.00 89.31 193 MET A C 1
ATOM 1543 O O . MET A 1 193 ? 15.349 9.932 -40.867 1.00 89.31 193 MET A O 1
ATOM 1547 N N . GLY A 1 194 ? 16.222 8.060 -39.984 1.00 88.44 194 GLY A N 1
ATOM 1548 C CA . GLY A 1 194 ? 17.586 8.235 -40.476 1.00 88.44 194 GLY A CA 1
ATOM 1549 C C . GLY A 1 194 ? 18.546 8.831 -39.442 1.00 88.44 194 GLY A C 1
ATOM 1550 O O . GLY A 1 194 ? 18.153 9.475 -38.469 1.00 88.44 194 GLY A O 1
ATOM 1551 N N . ALA A 1 195 ? 19.847 8.633 -39.678 1.00 86.50 195 ALA A N 1
ATOM 1552 C CA . ALA A 1 195 ? 20.913 8.988 -38.735 1.00 86.50 195 ALA A CA 1
ATOM 1553 C C . ALA A 1 195 ? 20.996 10.493 -38.411 1.00 86.50 195 ALA A C 1
ATOM 1555 O O . ALA A 1 195 ? 21.411 10.860 -37.310 1.00 86.50 195 ALA A O 1
ATOM 1556 N N . ASP A 1 196 ? 20.572 11.342 -39.351 1.00 87.06 196 ASP A N 1
ATOM 1557 C CA . ASP A 1 196 ? 20.566 12.801 -39.213 1.00 87.06 196 ASP A CA 1
ATOM 1558 C C . ASP A 1 196 ? 19.358 13.327 -38.415 1.00 87.06 196 ASP A C 1
ATOM 1560 O O . ASP A 1 196 ? 19.246 14.532 -38.176 1.00 87.06 196 ASP A O 1
ATOM 1564 N N . TYR A 1 197 ? 18.443 12.448 -37.985 1.00 89.19 197 TYR A N 1
ATOM 1565 C CA . TYR A 1 197 ? 17.290 12.850 -37.188 1.00 89.19 197 TYR A CA 1
ATOM 1566 C C . TYR A 1 197 ? 17.733 13.357 -35.802 1.00 89.19 197 TYR A C 1
ATOM 1568 O O . TYR A 1 197 ? 18.522 12.699 -35.119 1.00 89.19 197 TYR A O 1
ATOM 1576 N N . PRO A 1 198 ? 17.246 14.524 -35.342 1.00 82.69 198 PRO A N 1
ATOM 1577 C CA . PRO A 1 198 ? 17.810 15.197 -34.172 1.00 82.69 198 PRO A CA 1
ATOM 1578 C C . PRO A 1 198 ? 17.404 14.579 -32.825 1.00 82.69 198 PRO A C 1
ATOM 1580 O O . PRO A 1 198 ? 18.000 14.926 -31.806 1.00 82.69 198 PRO A O 1
ATOM 1583 N N . SER A 1 199 ? 16.397 13.700 -32.797 1.00 84.69 199 SER A N 1
ATOM 1584 C CA . SER A 1 199 ? 15.850 13.129 -31.559 1.00 84.69 199 SER A CA 1
ATOM 1585 C C . SER A 1 199 ? 16.448 11.760 -31.225 1.00 84.69 199 SER A C 1
ATOM 1587 O O . SER A 1 199 ? 16.683 10.941 -32.112 1.00 84.69 199 SER A O 1
ATOM 1589 N N . GLU A 1 200 ? 16.640 11.497 -29.932 1.00 83.12 200 GLU A N 1
ATOM 1590 C CA . GLU A 1 200 ? 17.047 10.201 -29.379 1.00 83.12 200 GLU A CA 1
ATOM 1591 C C . GLU A 1 200 ? 16.272 9.950 -28.078 1.00 83.12 200 GLU A C 1
ATOM 1593 O O . GLU A 1 200 ? 16.349 10.761 -27.154 1.00 83.12 200 GLU A O 1
ATOM 1598 N N . THR A 1 201 ? 15.555 8.827 -27.970 1.00 85.06 201 THR A N 1
ATOM 1599 C CA . THR A 1 201 ? 14.742 8.527 -26.776 1.00 85.06 201 THR A CA 1
ATOM 1600 C C . THR A 1 201 ? 15.578 7.920 -25.650 1.00 85.06 201 THR A C 1
ATOM 1602 O O . THR A 1 201 ? 15.541 8.379 -24.510 1.00 85.06 201 THR A O 1
ATOM 1605 N N . PHE A 1 202 ? 16.382 6.902 -25.969 1.00 89.19 202 PHE A N 1
ATOM 1606 C CA . PHE A 1 202 ? 17.093 6.083 -24.982 1.00 89.19 202 PHE A CA 1
ATOM 1607 C C . PHE A 1 202 ? 18.611 6.046 -25.211 1.00 89.19 202 PHE A C 1
ATOM 1609 O O . PHE A 1 202 ? 19.258 5.021 -24.998 1.00 89.19 202 PHE A O 1
ATOM 1616 N N . ARG A 1 203 ? 19.208 7.181 -25.604 1.00 88.75 203 ARG A N 1
ATOM 1617 C CA . ARG A 1 203 ? 20.629 7.308 -25.994 1.00 88.75 203 ARG A CA 1
ATOM 1618 C C . ARG A 1 203 ? 21.616 6.575 -25.078 1.00 88.75 203 ARG A C 1
ATOM 1620 O O . ARG A 1 203 ? 22.506 5.872 -25.551 1.00 88.75 203 ARG A O 1
ATOM 1627 N N . VAL A 1 204 ? 21.505 6.776 -23.762 1.00 89.19 204 VAL A N 1
ATOM 1628 C CA . VAL A 1 204 ? 22.448 6.197 -22.785 1.00 89.19 204 VAL A CA 1
ATOM 1629 C C . VAL A 1 204 ? 22.312 4.678 -22.734 1.00 89.19 204 VAL A C 1
ATOM 1631 O O . VAL A 1 204 ? 23.320 3.974 -22.757 1.00 89.19 204 VAL A O 1
ATOM 1634 N N . LEU A 1 205 ? 21.075 4.178 -22.705 1.00 88.00 205 LEU A N 1
ATOM 1635 C CA . LEU A 1 205 ? 20.786 2.748 -22.714 1.00 88.00 205 LEU A CA 1
ATOM 1636 C C . LEU A 1 205 ? 21.310 2.108 -24.002 1.00 88.00 205 LEU A C 1
ATOM 1638 O O . LEU A 1 205 ? 22.098 1.171 -23.928 1.00 88.00 205 LEU A O 1
ATOM 1642 N N . GLN A 1 206 ? 20.953 2.671 -25.158 1.00 90.88 206 GLN A N 1
ATOM 1643 C CA . GLN A 1 206 ? 21.388 2.183 -26.463 1.00 90.88 206 GLN A CA 1
ATOM 1644 C C . GLN A 1 206 ? 22.916 2.138 -26.572 1.00 90.88 206 GLN A C 1
ATOM 1646 O O . GLN A 1 206 ? 23.478 1.112 -26.946 1.00 90.88 206 GLN A O 1
ATOM 1651 N N . LYS A 1 207 ? 23.618 3.212 -26.182 1.00 91.69 207 LYS A N 1
ATOM 1652 C CA . LYS A 1 207 ? 25.088 3.244 -26.193 1.00 91.69 207 LYS A CA 1
ATOM 1653 C C . LYS A 1 207 ? 25.693 2.146 -25.312 1.00 91.69 207 LYS A C 1
ATOM 1655 O O . LYS A 1 207 ? 26.662 1.507 -25.718 1.00 91.69 207 LYS A O 1
ATOM 1660 N N . ASN A 1 208 ? 25.143 1.938 -24.117 1.00 91.75 208 ASN A N 1
ATOM 1661 C CA . ASN A 1 208 ? 25.626 0.917 -23.190 1.00 91.75 208 ASN A CA 1
ATOM 1662 C C . ASN A 1 208 ? 25.370 -0.499 -23.720 1.00 91.75 208 ASN A C 1
ATOM 1664 O O . ASN A 1 208 ? 26.241 -1.358 -23.603 1.00 91.75 208 ASN A O 1
ATOM 1668 N N . GLU A 1 209 ? 24.208 -0.745 -24.325 1.00 94.00 209 GLU A N 1
ATOM 1669 C CA . GLU A 1 209 ? 23.879 -2.043 -24.913 1.00 94.00 209 GLU A CA 1
ATOM 1670 C C . GLU A 1 209 ? 24.711 -2.342 -26.155 1.00 94.00 209 GLU A C 1
ATOM 1672 O O . GLU A 1 209 ? 25.235 -3.445 -26.262 1.00 94.00 209 GLU A O 1
ATOM 1677 N N . ILE A 1 210 ? 24.943 -1.360 -27.027 1.00 93.94 210 ILE A N 1
ATOM 1678 C CA . ILE A 1 210 ? 25.854 -1.521 -28.166 1.00 93.94 210 ILE A CA 1
ATOM 1679 C C . ILE A 1 210 ? 27.264 -1.856 -27.668 1.00 93.94 210 ILE A C 1
ATOM 1681 O O . ILE A 1 210 ? 27.902 -2.764 -28.194 1.00 93.94 210 ILE A O 1
ATOM 1685 N N . ALA A 1 211 ? 27.746 -1.177 -26.624 1.00 94.31 211 ALA A N 1
ATOM 1686 C CA . ALA A 1 211 ? 29.062 -1.457 -26.055 1.00 94.31 211 ALA A CA 1
ATOM 1687 C C . ALA A 1 211 ? 29.155 -2.852 -25.405 1.00 94.31 211 ALA A C 1
ATOM 1689 O O . ALA A 1 211 ? 30.201 -3.491 -25.493 1.00 94.31 211 ALA A O 1
ATOM 1690 N N . LYS A 1 212 ? 28.086 -3.320 -24.745 1.00 92.50 212 LYS A N 1
ATOM 1691 C CA . LYS A 1 212 ? 28.073 -4.592 -24.001 1.00 92.50 212 LYS A CA 1
ATOM 1692 C C . LYS A 1 212 ? 27.719 -5.805 -24.870 1.00 92.50 212 LYS A C 1
ATOM 1694 O O . LYS A 1 212 ? 28.272 -6.879 -24.657 1.00 92.50 212 LYS A O 1
ATOM 1699 N N . TYR A 1 213 ? 26.799 -5.647 -25.815 1.00 92.69 213 TYR A N 1
ATOM 1700 C CA . TYR A 1 213 ? 26.171 -6.734 -26.573 1.00 92.69 213 TYR A CA 1
ATOM 1701 C C . TYR A 1 213 ? 26.384 -6.633 -28.090 1.00 92.69 213 TYR A C 1
ATOM 1703 O O . TYR A 1 213 ? 26.060 -7.576 -28.803 1.00 92.69 213 TYR A O 1
ATOM 1711 N N . GLY A 1 214 ? 26.920 -5.517 -28.599 1.00 95.19 214 GLY A N 1
ATOM 1712 C CA . GLY A 1 214 ? 27.116 -5.292 -30.037 1.00 95.19 214 GLY A CA 1
ATOM 1713 C C . GLY A 1 214 ? 25.841 -4.928 -30.806 1.00 95.19 214 GLY A C 1
ATOM 1714 O O . GLY A 1 214 ? 25.899 -4.722 -32.014 1.00 95.19 214 GLY A O 1
ATOM 1715 N N . GLU A 1 215 ? 24.703 -4.820 -30.122 1.00 94.44 215 GLU A N 1
ATOM 1716 C CA . GLU A 1 215 ? 23.401 -4.484 -30.697 1.00 94.44 215 GLU A CA 1
ATOM 1717 C C . GLU A 1 215 ? 22.572 -3.639 -29.723 1.00 94.44 215 GLU A C 1
ATOM 1719 O O . GLU A 1 215 ? 22.821 -3.641 -28.513 1.00 94.44 215 GLU A O 1
ATOM 1724 N N . TYR A 1 216 ? 21.539 -2.959 -30.233 1.00 95.06 216 TYR A N 1
ATOM 1725 C CA . TYR A 1 216 ? 20.515 -2.364 -29.378 1.00 95.06 216 TYR A CA 1
ATOM 1726 C C . TYR A 1 216 ? 19.527 -3.450 -28.909 1.00 95.06 216 TYR A C 1
ATOM 1728 O O . TYR A 1 216 ? 18.423 -3.608 -29.436 1.00 95.06 216 TYR A O 1
ATOM 1736 N N . ARG A 1 217 ? 19.969 -4.257 -27.937 1.00 95.12 217 ARG A N 1
ATOM 1737 C CA . ARG A 1 217 ? 19.275 -5.465 -27.459 1.00 95.12 217 ARG A CA 1
ATOM 1738 C C . ARG A 1 217 ? 17.836 -5.189 -27.011 1.00 95.12 217 ARG A C 1
ATOM 1740 O O . ARG A 1 217 ? 16.953 -5.984 -27.330 1.00 95.12 217 ARG A O 1
ATOM 1747 N N . THR A 1 218 ? 17.587 -4.080 -26.315 1.00 95.19 218 THR A N 1
ATOM 1748 C CA . THR A 1 218 ? 16.246 -3.680 -25.865 1.00 95.19 218 THR A CA 1
ATOM 1749 C C . THR A 1 218 ? 15.293 -3.529 -27.050 1.00 95.19 218 THR A C 1
ATOM 1751 O O . THR A 1 218 ? 14.209 -4.102 -27.024 1.00 95.19 218 THR A O 1
ATOM 1754 N N . GLN A 1 219 ? 15.701 -2.842 -28.123 1.00 95.69 219 GLN A N 1
ATOM 1755 C CA . GLN A 1 219 ? 14.852 -2.666 -29.306 1.00 95.69 219 GLN A CA 1
ATOM 1756 C C . GLN A 1 219 ? 14.469 -4.013 -29.929 1.00 95.69 219 GLN A C 1
ATOM 1758 O O . GLN A 1 219 ? 13.296 -4.252 -30.216 1.00 95.69 219 GLN A O 1
ATOM 1763 N N . ARG A 1 220 ? 15.439 -4.923 -30.090 1.00 96.94 220 ARG A N 1
ATOM 1764 C CA . ARG A 1 220 ? 15.188 -6.263 -30.636 1.00 96.94 220 ARG A CA 1
ATOM 1765 C C . ARG A 1 220 ? 14.215 -7.063 -29.768 1.00 96.94 220 ARG A C 1
ATOM 1767 O O . ARG A 1 220 ? 13.291 -7.667 -30.308 1.00 96.94 220 ARG A O 1
ATOM 1774 N N . LEU A 1 221 ? 14.427 -7.088 -28.449 1.00 97.44 221 LEU A N 1
ATOM 1775 C CA . LEU A 1 221 ? 13.591 -7.858 -27.524 1.00 97.44 221 LEU A CA 1
ATOM 1776 C C . LEU A 1 221 ? 12.169 -7.296 -27.434 1.00 97.44 221 LEU A C 1
ATOM 1778 O O . LEU A 1 221 ? 11.219 -8.067 -27.522 1.00 97.44 221 LEU A O 1
ATOM 1782 N N . VAL A 1 222 ? 12.011 -5.974 -27.318 1.00 97.88 222 VAL A N 1
ATOM 1783 C CA . VAL A 1 222 ? 10.691 -5.326 -27.220 1.00 97.88 222 VAL A CA 1
ATOM 1784 C C . VAL A 1 222 ? 9.876 -5.560 -28.493 1.00 97.88 222 VAL A C 1
ATOM 1786 O O . VAL A 1 222 ? 8.707 -5.931 -28.414 1.00 97.88 222 VAL A O 1
ATOM 1789 N N . LEU A 1 223 ? 10.487 -5.414 -29.674 1.00 97.62 223 LEU A N 1
ATOM 1790 C CA . LEU A 1 223 ? 9.798 -5.681 -30.941 1.00 97.62 223 LEU A CA 1
ATOM 1791 C C . LEU A 1 223 ? 9.434 -7.165 -31.100 1.00 97.62 223 LEU A C 1
ATOM 1793 O O . LEU A 1 223 ? 8.342 -7.469 -31.570 1.00 97.62 223 LEU A O 1
ATOM 1797 N N . ALA A 1 224 ? 10.304 -8.085 -30.673 1.00 97.56 224 ALA A N 1
ATOM 1798 C CA . ALA A 1 224 ? 10.003 -9.516 -30.695 1.00 97.56 224 ALA A CA 1
ATOM 1799 C C . ALA A 1 224 ? 8.853 -9.883 -29.741 1.00 97.56 224 ALA A C 1
ATOM 1801 O O . ALA A 1 224 ? 7.962 -10.643 -30.118 1.00 97.56 224 ALA A O 1
ATOM 1802 N N . ALA A 1 225 ? 8.837 -9.314 -28.533 1.00 97.44 225 ALA A N 1
ATOM 1803 C CA . ALA A 1 225 ? 7.757 -9.511 -27.572 1.00 97.44 225 ALA A CA 1
ATOM 1804 C C . ALA A 1 225 ? 6.428 -8.929 -28.080 1.00 97.44 225 ALA A C 1
ATOM 1806 O O . ALA A 1 225 ? 5.381 -9.557 -27.941 1.00 97.44 225 ALA A O 1
ATOM 1807 N N . TYR A 1 226 ? 6.465 -7.768 -28.740 1.00 97.62 226 TYR A N 1
ATOM 1808 C CA . TYR A 1 226 ? 5.297 -7.179 -29.397 1.00 97.62 226 TYR A CA 1
ATOM 1809 C C . TYR A 1 226 ? 4.731 -8.100 -30.484 1.00 97.62 226 TYR A C 1
ATOM 1811 O O . TYR A 1 226 ? 3.525 -8.358 -30.514 1.00 97.62 226 TYR A O 1
ATOM 1819 N N . ASP A 1 227 ? 5.599 -8.630 -31.351 1.00 97.38 227 ASP A N 1
ATOM 1820 C CA . ASP A 1 227 ? 5.213 -9.560 -32.415 1.00 97.38 227 ASP A CA 1
ATOM 1821 C C . ASP A 1 227 ? 4.577 -10.839 -31.835 1.00 97.38 227 ASP A C 1
ATOM 1823 O O . ASP A 1 227 ? 3.564 -11.329 -32.347 1.00 97.38 227 ASP A O 1
ATOM 1827 N N . GLU A 1 228 ? 5.112 -11.345 -30.723 1.00 97.25 228 GLU A N 1
ATOM 1828 C CA . GLU A 1 228 ? 4.577 -12.511 -30.020 1.00 97.25 228 GLU A CA 1
ATOM 1829 C C . GLU A 1 228 ? 3.212 -12.235 -29.363 1.00 97.25 228 GLU A C 1
ATOM 1831 O O . GLU A 1 228 ? 2.277 -13.014 -29.553 1.00 97.25 228 GLU A O 1
ATOM 1836 N N . LEU A 1 229 ? 3.034 -11.105 -28.671 1.00 95.94 229 LEU A N 1
ATOM 1837 C CA . LEU A 1 229 ? 1.739 -10.715 -28.090 1.00 95.94 229 LEU A CA 1
ATOM 1838 C C . LEU A 1 229 ? 0.658 -10.538 -29.169 1.00 95.94 229 LEU A C 1
ATOM 1840 O O . LEU A 1 229 ? -0.486 -10.974 -29.003 1.00 95.94 229 LEU A O 1
ATOM 1844 N N . MET A 1 230 ? 1.024 -9.963 -30.318 1.00 94.19 230 MET A N 1
ATOM 1845 C CA . MET A 1 230 ? 0.143 -9.867 -31.485 1.00 94.19 230 MET A CA 1
ATOM 1846 C C . MET A 1 230 ? -0.241 -11.251 -32.025 1.00 94.19 230 MET A C 1
ATOM 1848 O O . MET A 1 230 ? -1.409 -11.485 -32.367 1.00 94.19 230 MET A O 1
ATOM 1852 N N . ARG A 1 231 ? 0.707 -12.196 -32.065 1.00 95.38 231 ARG A N 1
ATOM 1853 C CA . ARG A 1 231 ? 0.460 -13.593 -32.457 1.00 95.38 231 ARG A CA 1
ATOM 1854 C C . ARG A 1 231 ? -0.483 -14.304 -31.483 1.00 95.38 231 ARG A C 1
ATOM 1856 O O . ARG A 1 231 ? -1.326 -15.081 -31.925 1.00 95.38 231 ARG A O 1
ATOM 1863 N N . GLN A 1 232 ? -0.395 -13.993 -30.191 1.00 94.00 232 GLN A N 1
ATOM 1864 C CA . GLN A 1 232 ? -1.282 -14.505 -29.138 1.00 94.00 232 GLN A CA 1
ATOM 1865 C C . GLN A 1 232 ? -2.689 -13.876 -29.151 1.00 94.00 232 GLN A C 1
ATOM 1867 O O . GLN A 1 232 ? -3.552 -14.271 -28.372 1.00 94.00 232 GLN A O 1
ATOM 1872 N N . GLY A 1 233 ? -2.956 -12.936 -30.064 1.00 91.38 233 GLY A N 1
ATOM 1873 C CA . GLY A 1 233 ? -4.283 -12.353 -30.270 1.00 91.38 233 GLY A CA 1
ATOM 1874 C C . GLY A 1 233 ? -4.493 -10.999 -29.597 1.00 91.38 233 GLY A C 1
ATOM 1875 O O . GLY A 1 233 ? -5.560 -10.410 -29.769 1.00 91.38 233 GLY A O 1
ATOM 1876 N N . MET A 1 234 ? -3.489 -10.463 -28.898 1.00 89.75 234 MET A N 1
ATOM 1877 C CA . MET A 1 234 ? -3.544 -9.096 -28.386 1.00 89.75 234 MET A CA 1
ATOM 1878 C C . MET A 1 234 ? -3.532 -8.103 -29.556 1.00 89.75 234 MET A C 1
ATOM 1880 O O . MET A 1 234 ? -2.994 -8.388 -30.627 1.00 89.75 234 MET A O 1
ATOM 1884 N N . ARG A 1 235 ? -4.180 -6.950 -29.399 1.00 89.12 235 ARG A N 1
ATOM 1885 C CA . ARG A 1 235 ? -4.258 -5.913 -30.437 1.00 89.12 235 ARG A CA 1
ATOM 1886 C C . ARG A 1 235 ? -4.008 -4.540 -29.820 1.00 89.12 235 ARG A C 1
ATOM 1888 O O . ARG A 1 235 ? -4.352 -4.360 -28.649 1.00 89.12 235 ARG A O 1
ATOM 1895 N N . PRO A 1 236 ? -3.455 -3.578 -30.583 1.00 87.50 236 PRO A N 1
ATOM 1896 C CA . PRO A 1 236 ? -3.338 -2.207 -30.119 1.00 87.50 236 PRO A CA 1
ATOM 1897 C C . PRO A 1 236 ? -4.722 -1.666 -29.784 1.00 87.50 236 PRO A C 1
ATOM 1899 O O . PRO A 1 236 ? -5.677 -1.845 -30.546 1.00 87.50 236 PRO A O 1
ATOM 1902 N N . ARG A 1 237 ? -4.841 -1.001 -28.640 1.00 83.44 237 ARG A N 1
ATOM 1903 C CA . ARG A 1 237 ? -6.092 -0.382 -28.224 1.00 83.44 237 ARG A CA 1
ATOM 1904 C C . ARG A 1 237 ? -6.432 0.779 -29.164 1.00 83.44 237 ARG A C 1
ATOM 1906 O O . ARG A 1 237 ? -5.711 1.767 -29.222 1.00 83.44 237 ARG A O 1
ATOM 1913 N N . THR A 1 238 ? -7.543 0.676 -29.889 1.00 70.81 238 THR A N 1
ATOM 1914 C CA . THR A 1 238 ? -7.977 1.692 -30.869 1.00 70.81 238 THR A CA 1
ATOM 1915 C C . THR A 1 238 ? -8.894 2.772 -30.288 1.00 70.81 238 THR A C 1
ATOM 1917 O O . THR A 1 238 ? -9.107 3.798 -30.928 1.00 70.81 238 THR A O 1
ATOM 1920 N N . GLU A 1 239 ? -9.422 2.586 -29.076 1.00 60.38 239 GLU A N 1
ATOM 1921 C CA . GLU A 1 239 ? -10.308 3.547 -28.406 1.00 60.38 239 GLU A CA 1
ATOM 1922 C C . GLU A 1 239 ? -9.605 4.218 -27.217 1.00 60.38 239 GLU A C 1
ATOM 1924 O O . GLU A 1 239 ? -9.223 3.545 -26.255 1.00 60.38 239 GLU A O 1
ATOM 1929 N N . GLY A 1 240 ? -9.470 5.551 -27.272 1.00 54.72 240 GLY A N 1
ATOM 1930 C CA . GLY A 1 240 ? -9.155 6.376 -26.096 1.00 54.72 240 GLY A CA 1
ATOM 1931 C C . GLY A 1 240 ? -8.195 7.553 -26.297 1.00 54.72 240 GLY A C 1
ATOM 1932 O O . GLY A 1 240 ? -8.303 8.509 -25.540 1.00 54.72 240 GLY A O 1
ATOM 1933 N N . TYR A 1 241 ? -7.297 7.534 -27.293 1.00 50.91 241 TYR A N 1
ATOM 1934 C CA . TYR A 1 241 ? -6.235 8.561 -27.393 1.00 50.91 241 TYR A CA 1
ATOM 1935 C C . TYR A 1 241 ? -5.993 9.183 -28.783 1.00 50.91 241 TYR A C 1
ATOM 1937 O O . TYR A 1 241 ? -5.357 10.228 -28.855 1.00 50.91 241 TYR A O 1
ATOM 1945 N N . ARG A 1 242 ? -6.523 8.628 -29.888 1.00 48.47 242 ARG A N 1
ATOM 1946 C CA . ARG A 1 242 ? -6.301 9.157 -31.260 1.00 48.47 242 ARG A CA 1
ATOM 1947 C C . ARG A 1 242 ? -7.315 10.215 -31.736 1.00 48.47 242 ARG A C 1
ATOM 1949 O O . ARG A 1 242 ? -7.474 10.400 -32.938 1.00 48.47 242 ARG A O 1
ATOM 1956 N N . GLN A 1 243 ? -8.026 10.893 -30.835 1.00 40.66 243 GLN A N 1
ATOM 1957 C CA . GLN A 1 243 ? -8.814 12.079 -31.203 1.00 40.66 243 GLN A CA 1
ATOM 1958 C C . GLN A 1 243 ? -8.159 13.333 -30.630 1.00 40.66 243 GLN A C 1
ATOM 1960 O O . GLN A 1 243 ? -8.479 13.751 -29.517 1.00 40.66 243 GLN A O 1
ATOM 1965 N N . GLN A 1 244 ? -7.240 13.899 -31.409 1.00 40.69 244 GLN A N 1
ATOM 1966 C CA . GLN A 1 244 ? -6.913 15.323 -31.459 1.00 40.69 244 GLN A CA 1
ATOM 1967 C C . GLN A 1 244 ? -6.199 15.622 -32.775 1.00 40.69 244 GLN A C 1
ATOM 1969 O O . GLN A 1 244 ? -5.285 14.844 -33.127 1.00 40.69 244 GLN A O 1
#

pLDDT: mean 86.67, std 13.39, range [40.66, 98.44]